Protein AF-0000000084386316 (afdb_homodimer)

Radius of gyration: 37.13 Å; Cα contacts (8 Å, |Δi|>4): 408; chains: 2; bounding box: 209×46×60 Å

Nearest PDB structures (foldseek):
  1mwq-assembly1_A  TM=8.515E-01  e=6.069E-08  Haemophilus influenzae
  3bn7-assembly1_A-2  TM=4.475E-01  e=1.344E-03  Caulobacter vibrioides CB15
  8oz4-assembly1_A  TM=4.406E-01  e=8.013E-02  Populus tremula
  8ozo-assembly1_A  TM=4.144E-01  e=7.539E-02  Populus tremula
  2ifx-assembly1_A  TM=4.795E-01  e=2.403E-01  Cupriavidus necator

Solvent-accessible surface area (backbone atoms only — not comparable to full-atom values): 16396 Å² total; per-residue (Å²): 132,88,78,85,75,80,88,79,81,78,80,79,76,78,77,78,78,78,76,74,74,74,76,73,72,70,65,67,71,69,71,70,70,66,66,39,41,28,46,33,40,35,33,42,34,92,89,22,63,68,58,44,62,73,44,39,67,60,37,54,61,65,46,43,63,38,47,76,72,52,36,37,28,30,30,30,43,29,26,76,52,78,65,90,60,91,50,71,88,67,50,49,69,48,26,36,37,37,31,32,55,38,71,44,70,68,56,49,49,56,60,50,63,72,35,55,44,44,75,71,53,20,47,29,76,90,62,49,45,78,33,36,37,56,71,78,43,52,72,69,135,90,74,78,77,82,80,78,82,80,77,79,77,78,76,77,78,77,76,76,73,74,74,74,71,70,65,67,72,71,71,70,70,66,65,37,40,28,45,33,38,36,34,42,35,91,89,22,61,67,58,45,64,73,44,38,70,60,37,56,61,66,45,43,63,37,46,76,71,53,36,38,28,30,30,30,43,28,27,76,53,77,64,88,59,92,50,69,88,68,49,49,68,47,26,34,36,38,32,31,55,38,70,43,70,69,56,49,50,56,57,52,64,71,34,56,44,44,75,72,51,20,46,30,76,91,62,50,44,79,32,37,36,56,71,75,44,52,73,68

pLDDT: mean 79.7, std 25.84, range [23.2, 98.88]

Sequence (280 aa):
MASRHATSAFLRCTSRRFSLGRPSGCRGMATTSTKSEWLVIIPDKPGSLATRFAVRSTHLKGVQPFRDSGVWKMGGPILHELPANEEPSSLKVLGSTIVCVAESKEEIMEMLKRDVYVDRGVWDLERVQMWPVSLVMAILMASRHATSAFLRCTSRRFSLGRPSGCRGMATTSTKSEWLVIIPDKPGSLATRFAVRSTHLKGVQPFRDSGVWKMGGPILHELPANEEPSSLKVLGSTIVCVAESKEEIMEMLKRDVYVDRGVWDLERVQMWPVSLVMAIL

Secondary structure (DSSP, 8-state):
-----------------------------------EEEEEEEEBPTT-HHHHHHTHHHHHHHHHHHHHHTSEEEEEEEESS--SSS-GGG--EEEEEEEEEES-HHHHHHHHHTSHHHHTT-B-GGG-EEEEE---EE--/-----------------------------------EEEEEEEEBPTT-HHHHHHTHHHHHHHHHHHHHHTSEEEEEEEESS--SSS-GGG--EEEEEEEEEES-HHHHHHHHHTSHHHHTT-B-GGG-EEEEE---EE--

InterPro domains:
  IPR005545 YCII-related [PF03795] (38-131)
  IPR011008 Dimeric alpha-beta barrel [SSF54909] (37-131)
  IPR051807 Secondary metabolite biosynthesis-associated protein [PTHR33606] (29-136)

Structure (mmCIF, N/CA/C/O backbone):
data_AF-0000000084386316-model_v1
#
loop_
_entity.id
_entity.type
_entity.pdbx_description
1 polymer 'Ycii-related domain pr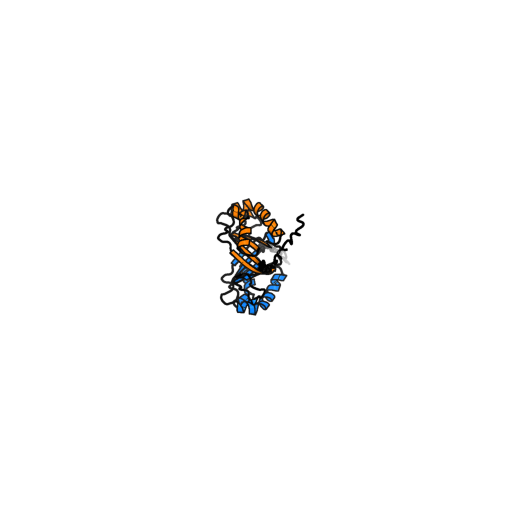otein'
#
loop_
_atom_site.group_PDB
_atom_site.id
_atom_site.type_symbol
_atom_site.label_atom_id
_atom_site.label_alt_id
_atom_site.label_comp_id
_atom_site.label_asym_id
_atom_site.label_entity_id
_atom_site.label_seq_id
_atom_site.pdbx_PDB_ins_code
_atom_site.Cartn_x
_atom_site.Cartn_y
_atom_site.Cartn_z
_atom_site.occupancy
_atom_site.B_iso_or_equiv
_atom_site.auth_seq_id
_atom_site.auth_comp_id
_atom_site.auth_asym_id
_atom_site.auth_atom_id
_atom_site.pdbx_PDB_model_num
ATOM 1 N N . MET A 1 1 ? 111.375 -0.474 -4.172 1 23.2 1 MET A N 1
ATOM 2 C CA . MET A 1 1 ? 110.688 -0.59 -2.875 1 23.2 1 MET A CA 1
ATOM 3 C C . MET A 1 1 ? 109.375 0.208 -2.855 1 23.2 1 MET A C 1
ATOM 5 O O . MET A 1 1 ? 108.688 0.219 -1.85 1 23.2 1 MET A O 1
ATOM 9 N N . ALA A 1 2 ? 109.125 1.147 -3.781 1 26.88 2 ALA A N 1
ATOM 10 C CA . ALA A 1 2 ? 108.312 2.344 -3.537 1 26.88 2 ALA A CA 1
ATOM 11 C C . ALA A 1 2 ? 106.812 2.039 -3.654 1 26.88 2 ALA A C 1
ATOM 13 O O . ALA A 1 2 ? 106.312 1.96 -4.762 1 26.88 2 ALA A O 1
ATOM 14 N N . SER A 1 3 ? 106.25 1.038 -2.818 1 28.36 3 SER A N 1
ATOM 15 C CA . SER A 1 3 ? 104.938 0.4 -2.973 1 28.36 3 SER A CA 1
ATOM 16 C C . SER A 1 3 ? 103.812 1.334 -2.541 1 28.36 3 SER A C 1
ATOM 18 O O . SER A 1 3 ? 103.688 1.689 -1.366 1 28.36 3 SER A O 1
ATOM 20 N N . ARG A 1 4 ? 103.438 2.434 -3.375 1 28.38 4 ARG A N 1
ATOM 21 C CA . ARG A 1 4 ? 102.5 3.504 -3.207 1 28.38 4 ARG A CA 1
ATOM 22 C C . ARG A 1 4 ? 101.062 2.939 -3.059 1 28.38 4 ARG A C 1
ATOM 24 O O . ARG A 1 4 ? 100.5 2.361 -4 1 28.38 4 ARG A O 1
ATOM 31 N N . HIS A 1 5 ? 100.562 2.508 -1.858 1 24.81 5 HIS A N 1
ATOM 32 C CA . HIS A 1 5 ? 99.375 1.745 -1.509 1 24.81 5 HIS A CA 1
ATOM 33 C C . HIS A 1 5 ? 98.125 2.537 -1.812 1 24.81 5 HIS A C 1
ATOM 35 O O . HIS A 1 5 ? 97.188 2.004 -2.398 1 24.81 5 HIS A O 1
ATOM 41 N N . ALA A 1 6 ? 97.75 3.844 -1.194 1 26 6 ALA A N 1
ATOM 42 C CA . ALA A 1 6 ? 96.688 3.822 -0.248 1 26 6 ALA A CA 1
ATOM 43 C C . ALA A 1 6 ? 95.312 3.902 -0.974 1 26 6 ALA A C 1
ATOM 45 O O . ALA A 1 6 ? 94.438 3.084 -0.736 1 26 6 ALA A O 1
ATOM 46 N N . THR A 1 7 ? 94.625 5.133 -1.257 1 30.09 7 THR A N 1
ATOM 47 C CA . THR A 1 7 ? 93.438 5.633 -0.545 1 30.09 7 THR A CA 1
ATOM 48 C C . THR A 1 7 ? 92.188 5.359 -1.34 1 30.09 7 THR A C 1
ATOM 50 O O . THR A 1 7 ? 92.062 5.727 -2.514 1 30.09 7 THR A O 1
ATOM 53 N N . SER A 1 8 ? 91.438 4.223 -1.084 1 28.39 8 SER A N 1
ATOM 54 C CA . SER A 1 8 ? 90.188 3.676 -1.612 1 28.39 8 SER A CA 1
ATOM 55 C C . SER A 1 8 ? 89 4.629 -1.376 1 28.39 8 SER A C 1
ATOM 57 O O . SER A 1 8 ? 88.688 5.008 -0.237 1 28.39 8 SER A O 1
ATOM 59 N N . ALA A 1 9 ? 88.75 5.707 -2.23 1 32.56 9 ALA A N 1
ATOM 60 C CA . ALA A 1 9 ? 87.688 6.676 -2.146 1 32.56 9 ALA A CA 1
ATOM 61 C C . ALA A 1 9 ? 86.312 5.977 -2.17 1 32.56 9 ALA A C 1
ATOM 63 O O . ALA A 1 9 ? 86 5.191 -3.076 1 32.56 9 ALA A O 1
ATOM 64 N N . PHE A 1 10 ? 85.688 5.594 -0.931 1 30.22 10 PHE A N 1
ATOM 65 C CA . PHE A 1 10 ? 84.375 5.004 -0.642 1 30.22 10 PHE A CA 1
ATOM 66 C C . PHE A 1 10 ? 83.25 5.883 -1.185 1 30.22 10 PHE A C 1
ATOM 68 O O . PHE A 1 10 ? 83.188 7.074 -0.886 1 30.22 10 PHE A O 1
ATOM 75 N N . LEU A 1 11 ? 82.812 5.723 -2.475 1 33.59 11 LEU A N 1
ATOM 76 C CA . LEU A 1 11 ? 81.688 6.414 -3.088 1 33.59 11 LEU A CA 1
ATOM 77 C C . LEU A 1 11 ? 80.375 6.199 -2.281 1 33.59 11 LEU A C 1
ATOM 79 O O . LEU A 1 11 ? 80 5.059 -2.055 1 33.59 11 LEU A O 1
ATOM 83 N N . ARG A 1 12 ? 80.125 7.031 -1.254 1 31.53 12 ARG A N 1
ATOM 84 C CA . ARG A 1 12 ? 78.875 7.074 -0.433 1 31.53 12 ARG A CA 1
ATOM 85 C C . ARG A 1 12 ? 77.625 7.195 -1.3 1 31.53 12 ARG A C 1
ATOM 87 O O . ARG A 1 12 ? 77.438 8.195 -1.999 1 31.53 12 ARG A O 1
ATOM 94 N N . CYS A 1 13 ? 77.062 6.125 -1.963 1 32.19 13 CYS A N 1
ATOM 95 C CA . CYS A 1 13 ? 75.812 6.086 -2.701 1 32.19 13 CYS A CA 1
ATOM 96 C C . CYS A 1 13 ? 74.688 6.574 -1.837 1 32.19 13 CYS A C 1
ATOM 98 O O . CYS A 1 13 ? 74.438 6.047 -0.75 1 32.19 13 CYS A O 1
ATOM 100 N N . THR A 1 14 ? 74.375 7.855 -1.752 1 33.78 14 THR A N 1
ATOM 101 C CA . THR A 1 14 ? 73.25 8.453 -1.062 1 33.78 14 THR A CA 1
ATOM 102 C C . THR A 1 14 ? 71.938 7.816 -1.519 1 33.78 14 THR A C 1
ATOM 104 O O . THR A 1 14 ? 71.688 7.723 -2.719 1 33.78 14 THR A O 1
ATOM 107 N N . SER A 1 15 ? 71.5 6.707 -0.901 1 32.88 15 SER A N 1
ATOM 108 C CA . SER A 1 15 ? 70.188 6.051 -1.061 1 32.88 15 SER A CA 1
ATOM 109 C C . SER A 1 15 ? 69.062 7.035 -0.856 1 32.88 15 SER A C 1
ATOM 111 O O . SER A 1 15 ? 69 7.734 0.158 1 32.88 15 SER A O 1
ATOM 113 N N . ARG A 1 16 ? 68.625 7.789 -1.904 1 32.19 16 ARG A N 1
ATOM 114 C CA . ARG A 1 16 ? 67.438 8.586 -1.856 1 32.19 16 ARG A CA 1
ATOM 115 C C . ARG A 1 16 ? 66.25 7.75 -1.405 1 32.19 16 ARG A C 1
ATOM 117 O O . ARG A 1 16 ? 66 6.684 -1.969 1 32.19 16 ARG A O 1
ATOM 124 N N . ARG A 1 17 ? 65.812 7.812 -0.11 1 36.09 17 ARG A N 1
ATOM 125 C CA . ARG A 1 17 ? 64.625 7.262 0.507 1 36.09 17 ARG A CA 1
ATOM 126 C C . ARG A 1 17 ? 63.375 7.695 -0.252 1 36.09 17 ARG A C 1
ATOM 128 O O . ARG A 1 17 ? 63.125 8.891 -0.425 1 36.09 17 ARG A O 1
ATOM 135 N N . PHE A 1 18 ? 62.938 6.984 -1.333 1 39.25 18 PHE A N 1
ATOM 136 C CA . PHE A 1 18 ? 61.625 7.188 -1.938 1 39.25 18 PHE A CA 1
ATOM 137 C C . PHE A 1 18 ? 60.531 7.121 -0.886 1 39.25 18 PHE A C 1
ATOM 139 O O . PHE A 1 18 ? 60.438 6.156 -0.121 1 39.25 18 PHE A O 1
ATOM 146 N N . SER A 1 19 ? 60.156 8.266 -0.295 1 35.25 19 SER A N 1
ATOM 147 C CA . SER A 1 19 ? 58.969 8.352 0.582 1 35.25 19 SER A CA 1
ATOM 148 C C . SER A 1 19 ? 57.75 7.781 -0.094 1 35.25 19 SER A C 1
ATOM 150 O O . SER A 1 19 ? 57.375 8.188 -1.204 1 35.25 19 SER A O 1
ATOM 152 N N . LEU A 1 20 ? 57.5 6.492 0.052 1 40.84 20 LEU A N 1
ATOM 153 C CA . LEU A 1 20 ? 56.25 5.887 -0.325 1 40.84 20 LEU A CA 1
ATOM 154 C C . LEU A 1 20 ? 55.062 6.715 0.196 1 40.84 20 LEU A C 1
ATOM 156 O O . LEU A 1 20 ? 54.969 6.965 1.399 1 40.84 20 LEU A O 1
ATOM 160 N N . GLY A 1 21 ? 54.625 7.738 -0.589 1 39.16 21 GLY A N 1
ATOM 161 C CA . GLY A 1 21 ? 53.375 8.43 -0.307 1 39.16 21 GLY A CA 1
ATOM 162 C C . GLY A 1 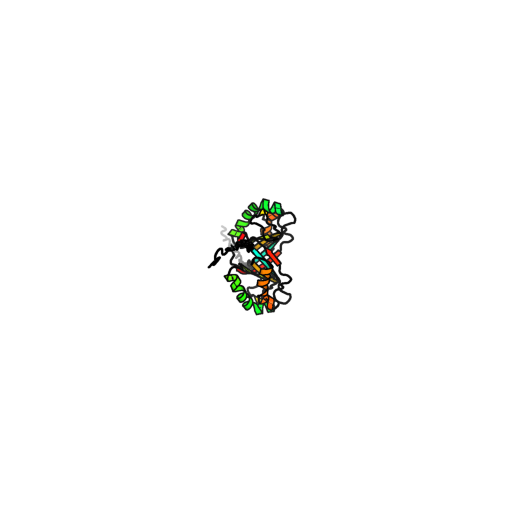21 ? 52.281 7.496 0.135 1 39.16 21 GLY A C 1
ATOM 163 O O . GLY A 1 21 ? 52.219 6.344 -0.3 1 39.16 21 GLY A O 1
ATOM 164 N N . ARG A 1 22 ? 51.781 7.629 1.42 1 41.59 22 ARG A N 1
ATOM 165 C CA . ARG A 1 22 ? 50.625 6.926 1.965 1 41.59 22 ARG A CA 1
ATOM 166 C C . ARG A 1 22 ? 49.438 6.965 0.992 1 41.59 22 ARG A C 1
ATOM 168 O O . ARG A 1 22 ? 49.094 8.023 0.472 1 41.59 22 ARG A O 1
ATOM 175 N N . PRO A 1 23 ? 49.125 5.809 0.263 1 40.88 23 PRO A N 1
ATOM 176 C CA . PRO A 1 23 ? 47.875 5.84 -0.526 1 40.88 23 PRO A CA 1
ATOM 177 C C . PRO A 1 23 ? 46.75 6.527 0.203 1 40.88 23 PRO A C 1
ATOM 179 O O . PRO A 1 23 ? 46.656 6.477 1.434 1 40.88 23 PRO A O 1
ATOM 182 N N . SER A 1 24 ? 46.375 7.73 -0.152 1 39.62 24 SER A N 1
ATOM 183 C CA . SER A 1 24 ? 45.094 8.312 0.288 1 39.62 24 SER A CA 1
ATOM 184 C C . SER A 1 24 ? 44 7.266 0.307 1 39.62 24 SER A C 1
ATOM 186 O O . SER A 1 24 ? 43.781 6.578 -0.69 1 39.62 24 SER A O 1
ATOM 188 N N . GLY A 1 25 ? 43.906 6.5 1.421 1 36.28 25 GLY A N 1
ATOM 189 C CA . GLY A 1 25 ? 42.75 5.656 1.588 1 36.28 25 GLY A CA 1
ATOM 190 C C . GLY A 1 25 ? 41.469 6.27 1.018 1 36.28 25 GLY A C 1
ATOM 191 O O . GLY A 1 25 ? 41.094 7.367 1.413 1 36.28 25 GLY A O 1
ATOM 192 N N . CYS A 1 26 ? 41.344 6.25 -0.3 1 37.94 26 CYS A N 1
ATOM 193 C CA . CYS A 1 26 ? 39.969 6.473 -0.772 1 37.94 26 CYS A CA 1
ATOM 194 C C . CYS A 1 26 ? 38.969 5.875 0.193 1 37.94 26 CYS A C 1
ATOM 196 O O . CYS A 1 26 ? 38.906 4.656 0.385 1 37.94 26 CYS A O 1
ATOM 198 N N . ARG A 1 27 ? 38.969 6.324 1.405 1 36.91 27 ARG A N 1
ATOM 199 C CA . ARG A 1 27 ? 37.75 5.891 2.119 1 36.91 27 ARG A CA 1
ATOM 200 C C . ARG A 1 27 ? 36.531 5.883 1.195 1 36.91 27 ARG A C 1
ATOM 202 O O . ARG A 1 27 ? 36.156 6.922 0.642 1 36.91 27 ARG A O 1
ATOM 209 N N . GLY A 1 28 ? 36.531 4.965 0.24 1 39.22 28 GLY A N 1
ATOM 210 C CA . GLY A 1 28 ? 35.219 4.832 -0.359 1 39.22 28 GLY A CA 1
ATOM 211 C C . GLY A 1 28 ? 34.094 5.27 0.566 1 39.22 28 GLY A C 1
ATOM 212 O O . GLY A 1 28 ? 34 4.801 1.704 1 39.22 28 GLY A O 1
ATOM 213 N N . MET A 1 29 ? 33.906 6.531 0.635 1 36.78 29 MET A N 1
ATOM 214 C CA . MET A 1 29 ? 32.688 6.926 1.348 1 36.78 29 MET A CA 1
ATOM 215 C C . MET A 1 29 ? 31.625 5.852 1.231 1 36.78 29 MET A C 1
ATOM 217 O O . MET A 1 29 ? 31.25 5.457 0.125 1 36.78 29 MET A O 1
ATOM 221 N N . ALA A 1 30 ? 31.734 4.809 1.857 1 39.91 30 ALA A N 1
ATOM 222 C CA . ALA A 1 30 ? 30.609 3.887 1.931 1 39.91 30 ALA A CA 1
ATOM 223 C C . ALA A 1 30 ? 29.281 4.637 1.893 1 39.91 30 ALA A C 1
ATOM 225 O O . ALA A 1 30 ? 28.938 5.363 2.832 1 39.91 30 ALA A O 1
ATOM 226 N N . THR A 1 31 ? 28.938 5.352 0.886 1 46.94 31 THR A N 1
ATOM 227 C CA . THR A 1 31 ? 27.547 5.781 0.882 1 46.94 31 THR A CA 1
ATOM 228 C C . THR A 1 31 ? 26.641 4.695 1.455 1 46.94 31 THR A C 1
ATOM 230 O O . THR A 1 31 ? 26.484 3.631 0.853 1 46.94 31 THR A O 1
ATOM 233 N N . THR A 1 32 ? 26.844 4.258 2.613 1 49.72 32 THR A N 1
ATOM 234 C CA . THR A 1 32 ? 25.891 3.363 3.264 1 49.72 32 THR A CA 1
ATOM 235 C C . THR A 1 32 ? 24.469 3.631 2.77 1 49.72 32 THR A C 1
ATOM 237 O O . THR A 1 32 ? 23.891 4.668 3.084 1 49.72 32 THR A O 1
ATOM 240 N N . SER A 1 33 ? 24.328 3.299 1.56 1 58.03 33 SER A N 1
ATOM 241 C CA . SER A 1 33 ? 23 3.533 0.979 1 58.03 33 SER A CA 1
ATOM 242 C C . SER A 1 33 ? 21.891 3.057 1.912 1 58.03 33 SER A C 1
ATOM 244 O O . SER A 1 33 ? 21.938 1.93 2.41 1 58.03 33 SER A O 1
ATOM 246 N N . THR A 1 34 ? 21.328 3.814 2.838 1 79.19 34 THR A N 1
ATOM 247 C CA . THR A 1 34 ? 20.281 3.527 3.816 1 79.19 34 THR A CA 1
ATOM 248 C C . THR A 1 34 ? 19.031 2.975 3.133 1 79.19 34 THR A C 1
ATOM 250 O O . THR A 1 34 ? 18.641 3.449 2.064 1 79.19 34 THR A O 1
ATOM 253 N N . LYS A 1 35 ? 18.766 1.732 3.547 1 89.06 35 LYS A N 1
ATOM 254 C CA . LYS A 1 35 ? 17.562 1.081 3.043 1 89.06 35 LYS A CA 1
ATOM 255 C C . LYS A 1 35 ? 16.297 1.822 3.492 1 89.06 35 LYS A C 1
ATOM 257 O O . LYS A 1 35 ? 16.297 2.443 4.559 1 89.06 35 LYS A O 1
ATOM 262 N N . SER A 1 36 ? 15.461 1.857 2.553 1 92.94 36 SER A N 1
ATOM 263 C CA . SER A 1 36 ? 14.18 2.504 2.824 1 92.94 36 SER A CA 1
ATOM 264 C C . SER A 1 36 ? 13.016 1.558 2.557 1 92.94 36 SER A C 1
ATOM 266 O O . SER A 1 36 ? 13.18 0.532 1.893 1 92.94 36 SER A O 1
ATOM 268 N N . GLU A 1 37 ? 11.883 1.92 3.137 1 94.75 37 GLU A N 1
ATOM 269 C CA . GLU A 1 37 ? 10.656 1.182 2.838 1 94.75 37 GLU A CA 1
ATOM 270 C C . GLU A 1 37 ? 10.016 1.67 1.541 1 94.75 37 GLU A C 1
ATOM 272 O O . GLU A 1 37 ? 10.008 2.871 1.262 1 94.75 37 GLU A O 1
ATOM 277 N N . TRP A 1 38 ? 9.516 0.739 0.837 1 97.38 38 TRP A N 1
ATOM 278 C CA . TRP A 1 38 ? 8.883 1.03 -0.446 1 97.38 38 TRP A CA 1
ATOM 279 C C . TRP A 1 38 ? 7.5 0.39 -0.532 1 97.38 38 TRP A C 1
ATOM 281 O O . TRP A 1 38 ? 7.312 -0.752 -0.108 1 97.38 38 TRP A O 1
ATOM 291 N N . LEU A 1 39 ? 6.551 1.157 -0.986 1 98.06 39 LEU A N 1
ATOM 292 C CA . LEU A 1 39 ? 5.289 0.595 -1.452 1 98.06 39 LEU A CA 1
ATOM 293 C C . LEU A 1 39 ? 5.371 0.228 -2.93 1 98.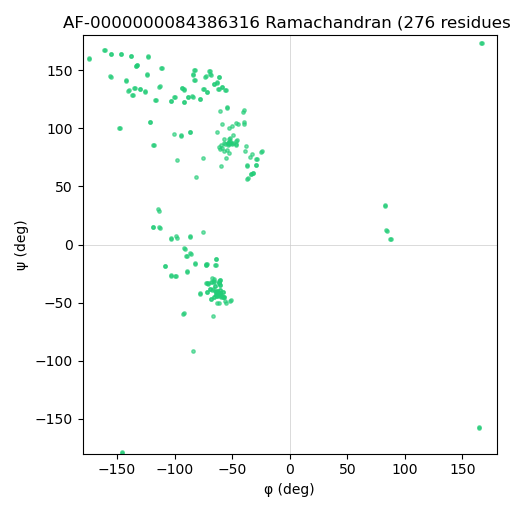06 39 LEU A C 1
ATOM 295 O O . LEU A 1 39 ? 5.715 1.068 -3.764 1 98.06 39 LEU A O 1
ATOM 299 N N . VAL A 1 40 ? 5.02 -1.005 -3.227 1 98.69 40 VAL A N 1
ATOM 300 C CA . VAL A 1 40 ? 5.109 -1.5 -4.598 1 98.69 40 VAL A CA 1
ATOM 301 C C . VAL A 1 40 ? 3.76 -2.061 -5.035 1 98.69 40 VAL A C 1
ATOM 303 O O . VAL A 1 40 ? 3.131 -2.826 -4.301 1 98.69 40 VAL A O 1
ATOM 306 N N . ILE A 1 41 ? 3.328 -1.662 -6.191 1 98.56 41 ILE A N 1
ATOM 307 C CA . ILE A 1 41 ? 2.131 -2.195 -6.836 1 98.56 41 ILE A CA 1
ATOM 308 C C . ILE A 1 41 ? 2.512 -2.881 -8.148 1 98.56 41 ILE A C 1
ATOM 310 O O . ILE A 1 41 ? 3.133 -2.268 -9.016 1 98.56 41 ILE A O 1
ATOM 314 N N . ILE A 1 42 ? 2.125 -4.102 -8.242 1 98.81 42 ILE A N 1
ATOM 315 C CA . ILE A 1 42 ? 2.471 -4.902 -9.414 1 98.81 42 ILE A CA 1
ATOM 316 C C . ILE A 1 42 ? 1.199 -5.406 -10.094 1 98.81 42 ILE A C 1
ATOM 318 O O . ILE A 1 42 ? 0.59 -6.379 -9.641 1 98.81 42 ILE A O 1
ATOM 322 N N . PRO A 1 43 ? 0.865 -4.805 -11.211 1 98.62 43 PRO A N 1
ATOM 323 C CA . PRO A 1 43 ? -0.307 -5.309 -11.938 1 98.62 43 PRO A CA 1
ATOM 324 C C . PRO A 1 43 ? -0.068 -6.68 -12.562 1 98.62 43 PRO A C 1
ATOM 326 O O . PRO A 1 43 ? 1.069 -7.02 -12.898 1 98.62 43 PRO A O 1
ATOM 329 N N . ASP A 1 44 ? -1.135 -7.406 -12.641 1 98.62 44 ASP A N 1
ATOM 330 C CA . ASP A 1 44 ? -1.093 -8.641 -13.422 1 98.62 44 ASP A CA 1
ATOM 331 C C . ASP A 1 44 ? -1.312 -8.352 -14.906 1 98.62 44 ASP A C 1
ATOM 333 O O . ASP A 1 44 ? -2.033 -7.422 -15.273 1 98.62 44 ASP A O 1
ATOM 337 N N . LYS A 1 45 ? -0.724 -9.172 -15.75 1 98.44 45 LYS A N 1
ATOM 338 C CA . LYS A 1 45 ? -1.021 -9.109 -17.172 1 98.44 45 LYS A CA 1
ATOM 339 C C . LYS A 1 45 ? -2.443 -9.586 -17.469 1 98.44 45 LYS A C 1
ATOM 341 O O . LYS A 1 45 ? -2.957 -10.469 -16.781 1 98.44 45 LYS A O 1
ATOM 346 N N . PRO A 1 46 ? -3.033 -8.914 -18.547 1 96.75 46 PRO A N 1
ATOM 347 C CA . PRO A 1 46 ? -4.371 -9.383 -18.906 1 96.75 46 PRO A CA 1
ATOM 348 C C . PRO A 1 46 ? -4.398 -10.875 -19.219 1 96.75 46 PRO A C 1
ATOM 350 O O . PRO A 1 46 ? -3.482 -11.391 -19.875 1 96.75 46 PRO A O 1
ATOM 353 N N . GLY A 1 47 ? -5.398 -11.641 -18.641 1 95.56 47 GLY A N 1
ATOM 354 C CA . GLY A 1 47 ? -5.609 -13.047 -18.969 1 95.56 47 GLY A CA 1
ATOM 355 C C . GLY A 1 47 ? -4.719 -13.984 -18.172 1 95.56 47 GLY A C 1
ATOM 356 O O . GLY A 1 47 ? -4.629 -15.172 -18.484 1 95.56 47 GLY A O 1
ATOM 357 N N . SER A 1 48 ? -4.062 -13.484 -17.141 1 97.06 48 SER A N 1
ATOM 358 C CA . SER A 1 48 ? -3.068 -14.297 -16.453 1 97.06 48 SER A CA 1
ATOM 359 C C . SER A 1 48 ? -3.654 -14.922 -15.188 1 97.06 48 SER A C 1
ATOM 361 O O . SER A 1 48 ? -2.953 -15.625 -14.453 1 97.06 48 SER A O 1
ATOM 363 N N . LEU A 1 49 ? -4.879 -14.812 -14.938 1 95.62 49 LEU A N 1
ATOM 364 C CA . LEU A 1 49 ? -5.484 -15.219 -13.672 1 95.62 49 LEU A CA 1
ATOM 365 C C . LEU A 1 49 ? -5.328 -16.719 -13.453 1 95.62 49 LEU A C 1
ATOM 367 O O . LEU A 1 49 ? -4.957 -17.156 -12.359 1 95.62 49 LEU A O 1
ATOM 371 N N . ALA A 1 50 ? -5.676 -17.547 -14.43 1 95.56 50 ALA A N 1
ATOM 372 C CA . ALA A 1 50 ? -5.555 -19 -14.297 1 95.56 50 ALA A CA 1
ATOM 373 C C . ALA A 1 50 ? -4.121 -19.406 -13.961 1 95.56 50 ALA A C 1
ATOM 375 O O . ALA A 1 50 ? -3.895 -20.266 -13.109 1 95.56 50 ALA A O 1
ATOM 376 N N . THR A 1 51 ? -3.166 -18.812 -14.672 1 97.75 51 THR A N 1
ATOM 377 C CA . THR A 1 51 ? -1.759 -19.094 -14.414 1 97.75 51 THR A CA 1
ATOM 378 C C . THR A 1 51 ? -1.379 -18.672 -12.992 1 97.75 51 THR A C 1
ATOM 380 O O . THR A 1 51 ? -0.633 -19.375 -12.312 1 97.75 51 THR A O 1
ATOM 383 N N . ARG A 1 52 ? -1.86 -17.484 -12.539 1 97.81 52 ARG A N 1
ATOM 384 C CA . ARG A 1 52 ? -1.61 -17.031 -11.18 1 97.81 52 ARG A CA 1
ATOM 385 C C . ARG A 1 52 ? -1.978 -18.094 -10.156 1 97.81 52 ARG A C 1
ATOM 387 O O . ARG A 1 52 ? -1.178 -18.422 -9.281 1 97.81 52 ARG A O 1
ATOM 394 N N . PHE A 1 53 ? -3.141 -18.656 -10.32 1 95.25 53 PHE A N 1
ATOM 395 C CA . PHE A 1 53 ? -3.598 -19.625 -9.344 1 95.25 53 PHE A CA 1
ATOM 396 C C . PHE A 1 53 ? -2.828 -20.938 -9.484 1 95.25 53 PHE A C 1
ATOM 398 O O . PHE A 1 53 ? -2.547 -21.609 -8.492 1 95.25 53 PHE A O 1
ATOM 405 N N . ALA A 1 54 ? -2.465 -21.266 -10.68 1 97 54 ALA A N 1
ATOM 406 C CA . ALA A 1 54 ? -1.762 -22.516 -10.938 1 97 54 ALA A CA 1
ATOM 407 C C . ALA A 1 54 ? -0.384 -22.516 -10.281 1 97 54 ALA A C 1
ATOM 409 O O . ALA A 1 54 ? 0.108 -23.562 -9.859 1 97 54 ALA A O 1
ATOM 410 N N . VAL A 1 55 ? 0.249 -21.344 -10.18 1 97.88 55 VAL A N 1
ATOM 411 C CA . VAL A 1 55 ? 1.62 -21.312 -9.68 1 97.88 55 VAL A CA 1
ATOM 412 C C . VAL A 1 55 ? 1.666 -20.609 -8.328 1 97.88 55 VAL A C 1
ATOM 414 O O . VAL A 1 55 ? 2.742 -20.25 -7.848 1 97.88 55 VAL A O 1
ATOM 417 N N . ARG A 1 56 ? 0.577 -20.406 -7.691 1 96.56 56 ARG A N 1
ATOM 418 C CA . ARG A 1 56 ? 0.478 -19.641 -6.441 1 96.56 56 ARG A CA 1
ATOM 419 C C . ARG A 1 56 ? 1.32 -20.297 -5.348 1 96.56 56 ARG A C 1
ATOM 421 O O . ARG A 1 56 ? 2.039 -19.609 -4.621 1 96.56 56 ARG A O 1
ATOM 428 N N . SER A 1 57 ? 1.246 -21.609 -5.211 1 96.88 57 SER A N 1
ATOM 429 C CA . SER A 1 57 ? 2.01 -22.297 -4.176 1 96.88 57 SER A CA 1
ATOM 430 C C . SER A 1 57 ? 3.508 -22.078 -4.355 1 96.88 57 SER A C 1
ATOM 432 O O . SER A 1 57 ? 4.23 -21.859 -3.379 1 96.88 57 SER A O 1
ATOM 434 N N . THR A 1 58 ? 3.951 -22.156 -5.559 1 98.25 58 THR A N 1
ATOM 435 C CA . THR A 1 58 ? 5.355 -21.906 -5.855 1 98.25 58 THR A CA 1
ATOM 436 C C . THR A 1 58 ? 5.723 -20.453 -5.527 1 98.25 58 THR A C 1
ATOM 438 O O . THR A 1 58 ? 6.793 -20.188 -4.98 1 98.25 58 THR A O 1
ATOM 441 N N . HIS A 1 59 ? 4.898 -19.484 -5.871 1 98 59 HIS A N 1
ATOM 442 C CA . HIS A 1 59 ? 5.086 -18.078 -5.547 1 98 59 HIS A CA 1
ATOM 443 C C . HIS A 1 59 ? 5.238 -17.875 -4.043 1 98 59 HIS A C 1
ATOM 445 O O . HIS A 1 59 ? 6.18 -17.219 -3.592 1 98 59 HIS A O 1
ATOM 451 N N . LEU A 1 60 ? 4.359 -18.453 -3.281 1 96.25 60 LEU A N 1
ATOM 452 C CA . LEU A 1 60 ? 4.363 -18.266 -1.834 1 96.25 60 LEU A CA 1
ATOM 453 C C . LEU A 1 60 ? 5.617 -18.859 -1.212 1 96.25 60 LEU A C 1
ATOM 455 O O . LEU A 1 60 ? 6.203 -18.281 -0.296 1 96.25 60 LEU A O 1
ATOM 459 N N . LYS A 1 61 ? 6.043 -20 -1.691 1 96.56 61 LYS A N 1
ATOM 460 C CA . LYS A 1 61 ? 7.293 -20.594 -1.228 1 96.56 61 LYS A CA 1
ATOM 461 C C . LYS A 1 61 ? 8.484 -19.703 -1.564 1 96.56 61 LYS A C 1
ATOM 463 O O . LYS A 1 61 ? 9.414 -19.578 -0.768 1 96.56 61 LYS A O 1
ATOM 468 N N . GLY A 1 62 ? 8.445 -19.156 -2.715 1 96.25 62 GLY A N 1
ATOM 469 C CA . GLY A 1 62 ? 9.531 -18.297 -3.174 1 96.25 62 GLY A CA 1
ATOM 470 C C . GLY A 1 62 ? 9.664 -17.016 -2.381 1 96.25 62 GLY A C 1
ATOM 471 O O . GLY A 1 62 ? 10.75 -16.453 -2.268 1 96.25 62 GLY A O 1
ATOM 472 N N . VAL A 1 63 ? 8.539 -16.516 -1.832 1 95.56 63 VAL A N 1
ATOM 473 C CA . VAL A 1 63 ? 8.57 -15.234 -1.139 1 95.56 63 VAL A CA 1
ATOM 474 C C . VAL A 1 63 ? 8.883 -15.453 0.34 1 95.56 63 VAL A C 1
ATOM 476 O O . VAL A 1 63 ? 9.211 -14.508 1.059 1 95.56 63 VAL A O 1
ATOM 479 N N . GLN A 1 64 ? 8.883 -16.656 0.798 1 94.62 64 GLN A N 1
ATOM 480 C CA . GLN A 1 64 ? 9.055 -16.984 2.209 1 94.62 64 GLN A CA 1
ATOM 481 C C . GLN A 1 64 ? 10.383 -16.438 2.74 1 94.62 64 GLN A C 1
ATOM 483 O O . GLN A 1 64 ? 10.43 -15.852 3.824 1 94.62 64 GLN A O 1
ATOM 488 N N . PRO A 1 65 ? 11.477 -16.609 2.008 1 94.5 65 PRO A N 1
ATOM 489 C CA . PRO A 1 65 ? 12.734 -16.078 2.527 1 94.5 65 PRO A CA 1
ATOM 490 C C . PRO A 1 65 ? 12.695 -14.555 2.703 1 94.5 65 PRO A C 1
ATOM 492 O O . PRO A 1 65 ? 13.336 -14.023 3.611 1 94.5 65 PRO A O 1
ATOM 495 N N . PHE A 1 66 ? 12.008 -13.883 1.883 1 94.44 66 PHE A N 1
ATOM 496 C CA . PHE A 1 66 ? 11.883 -12.438 1.989 1 94.44 66 PHE A CA 1
ATOM 497 C C . PHE A 1 66 ? 11.055 -12.055 3.211 1 94.44 66 PHE A C 1
ATOM 499 O O . PHE A 1 66 ? 11.359 -11.07 3.889 1 94.44 66 PHE A O 1
ATOM 506 N N . ARG A 1 67 ? 10.078 -12.828 3.436 1 93.06 67 ARG A N 1
ATOM 507 C CA . ARG A 1 67 ? 9.266 -12.633 4.633 1 93.06 67 ARG A CA 1
ATOM 508 C C . ARG A 1 67 ? 10.07 -12.898 5.895 1 93.06 67 ARG A C 1
ATOM 510 O O . ARG A 1 67 ? 10.078 -12.086 6.824 1 93.06 67 ARG A O 1
ATOM 517 N N . ASP A 1 68 ? 10.82 -13.961 5.922 1 93.94 68 ASP A N 1
ATOM 518 C CA . ASP A 1 68 ? 11.562 -14.391 7.102 1 93.94 68 ASP A CA 1
ATOM 519 C C . ASP A 1 68 ? 12.688 -13.414 7.43 1 93.94 68 ASP A C 1
ATOM 521 O O . ASP A 1 68 ? 13.008 -13.203 8.602 1 93.94 68 ASP A O 1
ATOM 525 N N . SER A 1 69 ? 13.242 -12.82 6.426 1 94.19 69 SER A N 1
ATOM 526 C CA . SER A 1 69 ? 14.344 -11.883 6.633 1 94.19 69 SER A CA 1
ATOM 527 C C . SER A 1 69 ? 13.828 -10.5 7.02 1 94.19 69 SER A C 1
ATOM 529 O O . SER A 1 69 ? 14.594 -9.641 7.457 1 94.19 69 SER A O 1
ATOM 531 N N . GLY A 1 70 ? 12.602 -10.305 6.77 1 92.88 70 GLY A N 1
ATOM 532 C CA . GLY A 1 70 ? 12.016 -9 7.059 1 92.88 70 GLY A CA 1
ATOM 533 C C . GLY A 1 70 ? 12.156 -8.016 5.914 1 92.88 70 GLY A C 1
ATOM 534 O O . GLY A 1 70 ? 11.836 -6.832 6.062 1 92.88 70 GLY A O 1
ATOM 535 N N . VAL A 1 71 ? 12.648 -8.43 4.855 1 95.19 71 VAL A N 1
ATOM 536 C CA . VAL A 1 71 ? 12.797 -7.57 3.689 1 95.19 71 VAL A CA 1
ATOM 537 C C . VAL A 1 71 ? 11.422 -7.23 3.119 1 95.19 71 VAL A C 1
ATOM 539 O O . VAL A 1 71 ? 11.164 -6.082 2.742 1 95.19 71 VAL A O 1
ATOM 542 N N . TRP A 1 72 ? 10.602 -8.234 2.982 1 95.5 72 TRP A N 1
ATOM 543 C CA . TRP A 1 72 ? 9.195 -7.973 2.674 1 95.5 72 TRP A CA 1
ATOM 544 C C . TRP A 1 72 ? 8.367 -7.871 3.951 1 95.5 72 TRP A C 1
ATOM 546 O O . TRP A 1 72 ? 8.297 -8.828 4.727 1 95.5 72 TRP A O 1
ATOM 556 N N . LYS A 1 73 ? 7.738 -6.805 4.117 1 94.5 73 LYS A N 1
ATOM 557 C CA . LYS A 1 73 ? 7.07 -6.516 5.387 1 94.5 73 LYS A CA 1
ATOM 558 C C . LYS A 1 73 ? 5.566 -6.738 5.277 1 94.5 73 LYS A C 1
ATOM 560 O O . LYS A 1 73 ? 4.898 -7.004 6.281 1 94.5 73 LYS A O 1
ATOM 565 N N . MET A 1 74 ? 5.102 -6.609 4.152 1 95.06 74 MET A N 1
ATOM 566 C CA . MET A 1 74 ? 3.678 -6.75 3.859 1 95.06 74 MET A CA 1
ATOM 567 C C . MET A 1 74 ? 3.455 -7.113 2.395 1 95.06 74 MET A C 1
ATOM 569 O O . MET A 1 74 ? 4.199 -6.668 1.52 1 95.06 74 MET A O 1
ATOM 573 N N . GLY A 1 75 ? 2.404 -7.957 2.162 1 96.38 75 GLY A N 1
ATOM 574 C CA . GLY A 1 75 ? 2.088 -8.234 0.77 1 96.38 75 GLY A CA 1
ATOM 575 C C . GLY A 1 75 ? 0.832 -9.07 0.599 1 96.38 75 GLY A C 1
ATOM 576 O O . GLY A 1 75 ? 0.432 -9.797 1.512 1 96.38 75 GLY A O 1
ATOM 577 N N . GLY A 1 76 ? 0.31 -9 -0.567 1 96.06 76 GLY A N 1
ATOM 578 C CA . GLY A 1 76 ? -0.871 -9.758 -0.946 1 96.06 76 GLY A CA 1
ATOM 579 C C . GLY A 1 76 ? -1.498 -9.281 -2.242 1 96.06 76 GLY A C 1
ATOM 580 O O . GLY A 1 76 ? -1.066 -8.273 -2.812 1 96.06 76 GLY A O 1
ATOM 581 N N . PRO A 1 77 ? -2.471 -10.031 -2.666 1 96.62 77 PRO A N 1
ATOM 582 C CA . PRO A 1 77 ? -3.127 -9.656 -3.922 1 96.62 77 PRO A CA 1
ATOM 583 C C . PRO A 1 77 ? -4.031 -8.438 -3.775 1 96.62 77 PRO A C 1
ATOM 585 O O . PRO A 1 77 ? -4.633 -8.234 -2.719 1 96.62 77 PRO A O 1
ATOM 588 N N . ILE A 1 78 ? -4.059 -7.645 -4.793 1 97.44 78 ILE A N 1
ATOM 589 C CA . ILE A 1 78 ? -5.023 -6.57 -4.984 1 97.44 78 ILE A CA 1
ATOM 590 C C . ILE A 1 78 ? -6.227 -7.086 -5.77 1 97.44 78 ILE A C 1
ATOM 592 O O . ILE A 1 78 ? -6.066 -7.738 -6.805 1 97.44 78 ILE A O 1
ATOM 596 N N . LEU A 1 79 ? -7.395 -6.746 -5.285 1 95.81 79 LEU A N 1
ATOM 597 C CA . LEU A 1 79 ? -8.609 -7.312 -5.871 1 95.81 79 LEU A CA 1
ATOM 598 C C . LEU A 1 79 ? -9.414 -6.238 -6.594 1 95.81 79 LEU A C 1
ATOM 600 O O . LEU A 1 79 ? -9.359 -5.062 -6.223 1 95.81 79 LEU A O 1
ATOM 604 N N . HIS A 1 80 ? -10.148 -6.66 -7.582 1 92.19 80 HIS A N 1
ATOM 605 C CA . HIS A 1 80 ? -11.055 -5.773 -8.305 1 92.19 80 HIS A CA 1
ATOM 606 C C . HIS A 1 80 ? -12.266 -5.418 -7.445 1 92.19 80 HIS A C 1
ATOM 608 O O . HIS A 1 80 ? -12.773 -4.293 -7.516 1 92.19 80 HIS A O 1
ATOM 614 N N . GLU A 1 81 ? -12.75 -6.406 -6.746 1 88 81 GLU A N 1
ATOM 615 C CA . GLU A 1 81 ? -13.938 -6.262 -5.91 1 88 81 GLU A CA 1
ATOM 616 C C . GLU A 1 81 ? -13.844 -7.137 -4.664 1 88 81 GLU A C 1
ATOM 618 O O . GLU A 1 81 ? -12.977 -8 -4.57 1 88 81 GLU A O 1
ATOM 623 N N . LEU A 1 82 ? -14.703 -6.824 -3.695 1 83.69 82 LEU A N 1
ATOM 624 C CA . LEU A 1 82 ? -14.781 -7.641 -2.49 1 83.69 82 LEU A CA 1
ATOM 625 C C . LEU A 1 82 ? -15.133 -9.086 -2.834 1 83.69 82 LEU A C 1
ATOM 627 O O . LEU A 1 82 ? -15.961 -9.336 -3.707 1 83.69 82 LEU A O 1
ATOM 631 N N . PRO A 1 83 ? -14.406 -9.938 -2.176 1 77.12 83 PRO A N 1
ATOM 632 C CA . PRO A 1 83 ? -14.711 -11.336 -2.467 1 77.12 83 PRO A CA 1
ATOM 633 C C . PRO A 1 83 ? -16.141 -11.719 -2.086 1 77.12 83 PRO A C 1
ATOM 635 O O . PRO A 1 83 ? -16.656 -11.258 -1.066 1 77.12 83 PRO A O 1
ATOM 638 N N . ALA A 1 84 ? -16.734 -12.406 -3.029 1 72 84 ALA A N 1
ATOM 639 C CA . ALA A 1 84 ? -18.094 -12.875 -2.783 1 72 84 ALA A CA 1
ATOM 640 C C . ALA A 1 84 ? -18.109 -13.992 -1.748 1 72 84 ALA A C 1
ATOM 642 O O . ALA A 1 84 ? -19.094 -14.172 -1.025 1 72 84 ALA A O 1
ATOM 643 N N . ASN A 1 85 ? -17.062 -14.781 -1.779 1 71.19 85 ASN A N 1
ATOM 644 C CA . ASN A 1 85 ? -16.891 -15.891 -0.853 1 71.19 85 ASN A CA 1
ATOM 645 C C . ASN A 1 85 ? -15.414 -16.094 -0.493 1 71.19 85 ASN A C 1
ATOM 647 O O . ASN A 1 85 ? -14.562 -15.297 -0.896 1 71.19 85 ASN A O 1
ATOM 651 N N . GLU A 1 86 ? -15.117 -17.094 0.317 1 67.19 86 GLU A N 1
ATOM 652 C CA . GLU A 1 86 ? -13.773 -17.281 0.864 1 67.19 86 GLU A CA 1
ATOM 653 C C . GLU A 1 86 ? -12.906 -18.094 -0.086 1 67.19 86 GLU A C 1
ATOM 655 O O . GLU A 1 86 ? -11.734 -18.359 0.209 1 67.19 86 GLU A O 1
ATOM 660 N N . GLU A 1 87 ? -13.461 -18.359 -1.283 1 70.94 87 GLU A N 1
ATOM 661 C CA . GLU A 1 87 ? -12.664 -19.203 -2.178 1 70.94 87 GLU A CA 1
ATOM 662 C C . GLU A 1 87 ? -11.656 -18.375 -2.967 1 70.94 87 GLU A C 1
ATOM 664 O O . GLU A 1 87 ? -12.031 -17.438 -3.666 1 70.94 87 GLU A O 1
ATOM 669 N N . PRO A 1 88 ? -10.43 -18.766 -2.932 1 69.44 88 PRO A N 1
ATOM 670 C CA . PRO A 1 88 ? -9.391 -18.016 -3.646 1 69.44 88 PRO A CA 1
ATOM 671 C C . PRO A 1 88 ? -9.672 -17.906 -5.145 1 69.44 88 PRO A C 1
ATOM 673 O O . PRO A 1 88 ? -9.398 -16.859 -5.754 1 69.44 88 PRO A O 1
ATOM 676 N N . SER A 1 89 ? -10.148 -19.016 -5.695 1 69.69 89 SER A N 1
ATOM 677 C CA . SER A 1 89 ? -10.406 -19.047 -7.129 1 69.69 89 SER A CA 1
ATOM 678 C C . SER A 1 89 ? -11.5 -18.062 -7.516 1 69.69 89 SER A C 1
ATOM 680 O O . SER A 1 89 ? -11.648 -17.719 -8.688 1 69.69 89 SER A O 1
ATOM 682 N N . SER A 1 90 ? -12.141 -17.594 -6.57 1 76.81 90 SER A N 1
ATOM 683 C CA . SER A 1 90 ? -13.219 -16.656 -6.844 1 76.81 90 SER A CA 1
ATOM 684 C C . SER A 1 90 ? -12.719 -15.219 -6.828 1 76.81 90 SER A C 1
ATOM 686 O O . SER A 1 90 ? -13.422 -14.305 -7.25 1 76.81 90 SER A O 1
ATOM 688 N N . LEU A 1 91 ? -11.484 -15.18 -6.5 1 82.31 91 LEU A N 1
ATOM 689 C CA . LEU A 1 91 ? -10.93 -13.836 -6.363 1 82.31 91 LEU A CA 1
ATOM 690 C C . LEU A 1 91 ? -10.633 -13.227 -7.73 1 82.31 91 LEU A C 1
ATOM 692 O O . LEU A 1 91 ? -10.031 -13.883 -8.586 1 82.31 91 LEU A O 1
ATOM 696 N N . LYS A 1 92 ? -11.164 -12.117 -7.934 1 90.38 92 LYS A N 1
ATOM 697 C CA . LYS A 1 92 ? -10.773 -11.328 -9.102 1 90.38 92 LYS A CA 1
ATOM 698 C C . LYS A 1 92 ? -9.562 -10.461 -8.797 1 90.38 92 LYS A C 1
ATOM 700 O O . LYS A 1 92 ? -9.703 -9.336 -8.305 1 90.38 92 LYS A O 1
ATOM 705 N N . VAL A 1 93 ? -8.453 -11.023 -9.188 1 95.69 93 VAL A N 1
ATOM 706 C CA . VAL A 1 93 ? -7.191 -10.406 -8.797 1 95.69 93 VAL A CA 1
ATOM 707 C C . VAL A 1 93 ? -6.715 -9.461 -9.891 1 95.69 93 VAL A C 1
ATOM 709 O O . VAL A 1 93 ? -6.719 -9.82 -11.07 1 95.69 93 VAL A O 1
ATOM 712 N N . LEU A 1 94 ? -6.277 -8.266 -9.523 1 96.75 94 LEU A N 1
ATOM 713 C CA . LEU A 1 94 ? -5.758 -7.242 -10.422 1 96.75 94 LEU A CA 1
ATOM 714 C C . LEU A 1 94 ? -4.23 -7.25 -10.43 1 96.75 94 LEU A C 1
ATOM 716 O O . LEU A 1 94 ? -3.607 -6.727 -11.352 1 96.75 94 LEU A O 1
ATOM 720 N N . GLY A 1 95 ? -3.66 -7.66 -9.406 1 98.19 95 GLY A N 1
ATOM 721 C CA . GLY A 1 95 ? -2.227 -7.602 -9.164 1 98.19 95 GLY A CA 1
ATOM 722 C C . GLY A 1 95 ? -1.856 -7.82 -7.711 1 98.19 95 GLY A C 1
ATOM 723 O O . GLY A 1 95 ? -2.557 -8.531 -6.988 1 98.19 95 GLY A O 1
ATOM 724 N N . SER A 1 96 ? -0.675 -7.316 -7.379 1 98.5 96 SER A N 1
ATOM 725 C CA . SER A 1 96 ? -0.152 -7.504 -6.031 1 98.5 96 SER A CA 1
ATOM 726 C C . SER A 1 96 ? 0.382 -6.195 -5.457 1 98.5 96 SER A C 1
ATOM 728 O O . SER A 1 96 ? 0.725 -5.277 -6.207 1 98.5 96 SER A O 1
ATOM 730 N N . THR A 1 97 ? 0.37 -6.133 -4.191 1 98.25 97 THR A N 1
ATOM 731 C CA . THR A 1 97 ? 1.085 -5.07 -3.494 1 98.25 97 THR A CA 1
ATOM 732 C C . THR A 1 97 ? 2.076 -5.652 -2.49 1 98.25 97 THR A C 1
ATOM 734 O O . THR A 1 97 ? 1.824 -6.707 -1.903 1 98.25 97 THR A O 1
ATOM 737 N N . ILE A 1 98 ? 3.186 -4.977 -2.312 1 97.81 98 ILE A N 1
ATOM 738 C CA . ILE A 1 98 ? 4.191 -5.336 -1.319 1 97.81 98 ILE A CA 1
ATOM 739 C C . ILE A 1 98 ? 4.781 -4.074 -0.697 1 97.81 98 ILE A C 1
ATOM 741 O O . ILE A 1 98 ? 4.871 -3.035 -1.355 1 97.81 98 ILE A O 1
ATOM 745 N N . VAL A 1 99 ? 5.016 -4.109 0.584 1 97.38 99 VAL A N 1
ATOM 746 C CA . VAL A 1 99 ? 5.941 -3.186 1.231 1 97.38 99 VAL A CA 1
ATOM 747 C C . VAL A 1 99 ? 7.262 -3.896 1.525 1 97.38 99 VAL A C 1
ATOM 749 O O . VAL A 1 99 ? 7.281 -4.918 2.215 1 97.38 99 VAL A O 1
ATOM 752 N N . CYS A 1 100 ? 8.312 -3.324 1.009 1 97.12 100 CYS A N 1
ATOM 753 C CA . CYS A 1 100 ? 9.609 -3.961 1.208 1 97.12 100 CYS A CA 1
ATOM 754 C C . CYS A 1 100 ? 10.68 -2.926 1.525 1 97.12 100 CYS A C 1
ATOM 756 O O . CYS A 1 100 ? 10.453 -1.725 1.375 1 97.12 100 CYS A O 1
ATOM 758 N N . VAL A 1 101 ? 11.727 -3.482 2.059 1 96.12 101 VAL A N 1
ATOM 759 C CA . VAL A 1 101 ? 12.898 -2.658 2.348 1 96.12 101 VAL A CA 1
ATOM 760 C C . VAL A 1 101 ? 13.945 -2.844 1.253 1 96.12 101 VAL A C 1
ATOM 762 O O . VAL A 1 101 ? 14.312 -3.973 0.919 1 96.12 101 VAL A O 1
ATOM 765 N N . ALA A 1 102 ? 14.406 -1.737 0.669 1 96.5 102 ALA A N 1
ATOM 766 C CA . ALA A 1 102 ? 15.406 -1.794 -0.393 1 96.5 102 ALA A CA 1
ATOM 767 C C . ALA A 1 102 ? 16.188 -0.488 -0.477 1 96.5 102 ALA A C 1
ATOM 769 O O . ALA A 1 102 ? 15.758 0.539 0.052 1 96.5 102 ALA A O 1
ATOM 770 N N . GLU A 1 103 ? 17.297 -0.574 -1.157 1 94.38 103 GLU A N 1
ATOM 771 C CA . GLU A 1 103 ? 18.141 0.603 -1.334 1 94.38 103 GLU A CA 1
ATOM 772 C C . GLU A 1 103 ? 17.734 1.387 -2.582 1 94.38 103 GLU A C 1
ATOM 774 O O . GLU A 1 103 ? 18.062 2.568 -2.709 1 94.38 103 GLU A O 1
ATOM 779 N N . SER A 1 104 ? 17.094 0.698 -3.508 1 94.94 104 SER A N 1
ATOM 780 C CA . SER A 1 104 ? 16.781 1.325 -4.789 1 94.94 104 SER A CA 1
ATOM 781 C C . SER A 1 104 ? 15.664 0.572 -5.516 1 94.94 104 SER A C 1
ATOM 783 O O . SER A 1 104 ? 15.328 -0.553 -5.145 1 94.94 104 SER A O 1
ATOM 785 N N . LYS A 1 105 ? 15.164 1.255 -6.551 1 96.75 105 LYS A N 1
ATOM 786 C CA . LYS A 1 105 ? 14.188 0.61 -7.426 1 96.75 105 LYS A CA 1
ATOM 787 C C . LYS A 1 105 ? 14.805 -0.571 -8.164 1 96.75 105 LYS A C 1
ATOM 789 O O . LYS A 1 105 ? 14.141 -1.577 -8.414 1 96.75 105 LYS A O 1
ATOM 794 N N . GLU A 1 106 ? 16.078 -0.412 -8.523 1 97.31 106 GLU A N 1
ATOM 795 C CA . GLU A 1 106 ? 16.781 -1.487 -9.219 1 97.31 106 GLU A CA 1
ATOM 796 C C . GLU A 1 106 ? 16.844 -2.75 -8.367 1 97.31 106 GLU A C 1
ATOM 798 O O . GLU A 1 106 ? 16.641 -3.857 -8.867 1 97.31 106 GLU A O 1
ATOM 803 N N . GLU A 1 107 ? 17.094 -2.594 -7.105 1 97.31 107 GLU A N 1
ATOM 804 C CA . GLU A 1 107 ? 17.141 -3.736 -6.195 1 97.31 107 GLU A CA 1
ATOM 805 C C . GLU A 1 107 ? 15.773 -4.418 -6.109 1 97.31 107 GLU A C 1
ATOM 807 O O . GLU A 1 107 ? 15.688 -5.648 -6.109 1 97.31 107 GLU A O 1
ATOM 812 N N . ILE A 1 108 ? 14.719 -3.664 -6.066 1 98.06 108 ILE A N 1
ATOM 813 C CA . ILE A 1 108 ? 13.367 -4.203 -6.012 1 98.06 108 ILE A CA 1
ATOM 814 C C . ILE A 1 108 ? 13.07 -4.988 -7.285 1 98.06 108 ILE A C 1
ATOM 816 O O . ILE A 1 108 ? 12.562 -6.109 -7.227 1 98.06 108 ILE A O 1
ATOM 820 N N . MET A 1 109 ? 13.445 -4.402 -8.383 1 98.5 109 MET A N 1
ATOM 821 C CA . MET A 1 109 ? 13.211 -5.066 -9.664 1 98.5 109 MET A CA 1
ATOM 822 C C . MET A 1 109 ? 13.93 -6.41 -9.719 1 98.5 109 MET A C 1
ATOM 824 O O . MET A 1 109 ? 13.375 -7.391 -10.219 1 98.5 109 MET A O 1
ATOM 828 N N . GLU A 1 110 ? 15.109 -6.41 -9.172 1 97.75 110 GLU A N 1
ATOM 829 C CA . GLU A 1 110 ? 15.859 -7.66 -9.141 1 97.75 110 GLU A CA 1
ATOM 830 C C . GLU A 1 110 ? 15.148 -8.711 -8.297 1 97.75 110 GLU A C 1
ATOM 832 O O . GLU A 1 110 ? 15.094 -9.883 -8.664 1 97.75 110 GLU A O 1
ATOM 837 N N . MET A 1 111 ? 14.625 -8.312 -7.227 1 97.5 111 MET A N 1
ATOM 838 C CA . MET A 1 111 ? 13.875 -9.234 -6.375 1 97.5 111 MET A CA 1
ATOM 839 C C . MET A 1 111 ? 12.641 -9.758 -7.094 1 97.5 111 MET A C 1
ATOM 841 O O . MET A 1 111 ? 12.359 -10.961 -7.066 1 97.5 111 MET A O 1
ATOM 845 N N . LEU A 1 112 ? 11.914 -8.906 -7.773 1 98.38 112 LEU A N 1
ATOM 846 C CA . LEU A 1 112 ? 10.672 -9.281 -8.438 1 98.38 112 LEU A CA 1
ATOM 847 C C . LEU A 1 112 ? 10.945 -10.234 -9.594 1 98.38 112 LEU A C 1
ATOM 849 O O . LEU A 1 112 ? 10.195 -11.195 -9.805 1 98.38 112 LEU A O 1
ATOM 853 N N . LYS A 1 113 ? 12.008 -9.992 -10.305 1 98.31 113 LYS A N 1
ATOM 854 C CA . LYS A 1 113 ? 12.328 -10.766 -11.5 1 98.31 113 LYS A CA 1
ATOM 855 C C . LYS A 1 113 ? 12.602 -12.227 -11.156 1 98.31 113 LYS A C 1
ATOM 857 O O . LYS A 1 113 ? 12.508 -13.102 -12.023 1 98.31 113 LYS A O 1
ATOM 862 N N . ARG A 1 114 ? 12.859 -12.516 -9.93 1 97.25 114 ARG A N 1
ATOM 863 C CA . ARG A 1 114 ? 13.195 -13.867 -9.508 1 97.25 114 ARG A CA 1
ATOM 864 C C . ARG A 1 114 ? 11.938 -14.68 -9.203 1 97.25 114 ARG A C 1
ATOM 866 O O . ARG A 1 114 ? 12.008 -15.891 -9.008 1 97.25 114 ARG A O 1
ATOM 873 N N . ASP A 1 115 ? 10.828 -14.094 -9.203 1 98.44 115 ASP A N 1
ATOM 874 C CA . ASP A 1 115 ? 9.586 -14.742 -8.789 1 98.44 115 ASP A CA 1
ATOM 875 C C . ASP A 1 115 ? 8.969 -15.531 -9.945 1 98.44 115 ASP A C 1
ATOM 877 O O . ASP A 1 115 ? 9 -15.086 -11.094 1 98.44 115 ASP A O 1
ATOM 881 N N . VAL A 1 116 ? 8.352 -16.594 -9.656 1 98.88 116 VAL A N 1
ATOM 882 C CA . VAL A 1 116 ? 7.691 -17.453 -10.633 1 98.88 116 VAL A CA 1
ATOM 883 C C . VAL A 1 116 ? 6.605 -16.672 -11.359 1 98.88 116 VAL A C 1
ATOM 885 O O . VAL A 1 116 ? 6.297 -16.953 -12.523 1 98.88 116 VAL A O 1
ATOM 888 N N . TYR A 1 117 ? 5.941 -15.656 -10.734 1 98.81 117 TYR A N 1
ATOM 889 C CA . TYR A 1 117 ? 4.914 -14.836 -11.367 1 98.81 117 TYR A CA 1
ATOM 890 C C . TYR A 1 117 ? 5.48 -14.086 -12.562 1 98.81 117 TYR A C 1
ATOM 892 O O . TYR A 1 117 ? 4.766 -13.828 -13.539 1 98.81 117 TYR A O 1
ATOM 900 N N . VAL A 1 118 ? 6.73 -13.727 -12.484 1 98.75 118 VAL A N 1
ATOM 901 C CA . VAL A 1 118 ? 7.363 -13.086 -13.633 1 98.75 118 VAL A CA 1
ATOM 902 C C . VAL A 1 118 ? 7.727 -14.133 -14.68 1 98.75 118 VAL A C 1
ATOM 904 O O . VAL A 1 118 ? 7.422 -13.969 -15.859 1 98.75 118 VAL A O 1
ATOM 907 N N . ASP A 1 119 ? 8.242 -15.242 -14.227 1 98.62 119 ASP A N 1
ATOM 908 C CA . ASP A 1 119 ? 8.672 -16.312 -15.117 1 98.62 119 ASP A CA 1
ATOM 909 C C . ASP A 1 119 ? 7.5 -16.828 -15.953 1 98.62 119 ASP A C 1
ATOM 911 O O . ASP A 1 119 ? 7.68 -17.203 -17.109 1 98.62 119 ASP A O 1
ATOM 915 N N . ARG A 1 120 ? 6.352 -16.844 -15.359 1 98.69 120 ARG A N 1
ATOM 916 C CA . ARG A 1 120 ? 5.211 -17.469 -16.016 1 98.69 120 ARG A CA 1
ATOM 917 C C . ARG A 1 120 ? 4.277 -16.422 -16.609 1 98.69 120 ARG A C 1
ATOM 919 O O . ARG A 1 120 ? 3.186 -16.75 -17.078 1 98.69 120 ARG A O 1
ATOM 926 N N . GLY A 1 121 ? 4.66 -15.234 -16.547 1 98.5 121 GLY A N 1
ATOM 927 C CA . GLY A 1 121 ? 3.953 -14.188 -17.266 1 98.5 121 GLY A CA 1
ATOM 928 C C . GLY A 1 121 ? 2.736 -13.672 -16.516 1 98.5 121 GLY A C 1
ATOM 929 O O . GLY A 1 121 ? 1.734 -13.297 -17.125 1 98.5 121 GLY A O 1
ATOM 930 N N . VAL A 1 122 ? 2.73 -13.617 -15.203 1 98.75 122 VAL A N 1
ATOM 931 C CA . VAL A 1 122 ? 1.62 -13.125 -14.391 1 98.75 122 VAL A CA 1
ATOM 932 C C . VAL A 1 122 ? 1.805 -11.641 -14.109 1 98.75 122 VAL A C 1
ATOM 934 O O . VAL A 1 122 ? 1.017 -10.812 -14.562 1 98.75 122 VAL A O 1
ATOM 937 N N . TRP A 1 123 ? 2.926 -11.344 -13.461 1 98.88 123 TRP A N 1
ATOM 938 C CA . TRP A 1 123 ? 3.201 -9.961 -13.102 1 98.88 123 TRP A CA 1
ATOM 939 C C . TRP A 1 123 ? 3.625 -9.148 -14.32 1 98.88 123 TRP A C 1
ATOM 941 O O . TRP A 1 123 ? 4.406 -9.625 -15.148 1 98.88 123 TRP A O 1
ATOM 951 N N . ASP A 1 124 ? 3.086 -7.992 -14.484 1 98.75 124 ASP A N 1
ATOM 952 C CA . ASP A 1 124 ? 3.465 -7.051 -15.539 1 98.75 124 ASP A CA 1
ATOM 953 C C . ASP A 1 124 ? 4.504 -6.055 -15.039 1 98.75 124 ASP A C 1
ATOM 955 O O . ASP A 1 124 ? 4.152 -4.977 -14.547 1 98.75 124 ASP A O 1
ATOM 959 N N . LEU A 1 125 ? 5.746 -6.363 -15.242 1 98.38 125 LEU A N 1
ATOM 960 C CA . LEU A 1 125 ? 6.816 -5.547 -14.68 1 98.38 125 LEU A CA 1
ATOM 961 C C . LEU A 1 125 ? 6.934 -4.219 -15.414 1 98.38 125 LEU A C 1
ATOM 963 O O . LEU A 1 125 ? 7.57 -3.283 -14.922 1 98.38 125 LEU A O 1
ATOM 967 N N . GLU A 1 126 ? 6.379 -4.09 -16.562 1 97.94 126 GLU A N 1
ATOM 968 C CA . GLU A 1 126 ? 6.402 -2.83 -17.312 1 97.94 126 GLU A CA 1
ATOM 969 C C . GLU A 1 126 ? 5.48 -1.796 -16.672 1 97.94 126 GLU A C 1
ATOM 971 O O . GLU A 1 126 ? 5.59 -0.601 -16.953 1 97.94 126 GLU A O 1
ATOM 976 N N . ARG A 1 127 ? 4.574 -2.26 -15.828 1 98.19 127 ARG A N 1
ATOM 977 C CA . ARG A 1 127 ? 3.6 -1.347 -15.242 1 98.19 127 ARG A CA 1
ATOM 978 C C . ARG A 1 127 ? 3.732 -1.298 -13.727 1 98.19 127 ARG A C 1
ATOM 980 O O . ARG A 1 127 ? 2.822 -0.842 -13.031 1 98.19 127 ARG A O 1
ATOM 987 N N . VAL A 1 128 ? 4.797 -1.779 -13.195 1 98.56 128 VAL A N 1
ATOM 988 C CA . VAL A 1 128 ? 5.035 -1.759 -11.75 1 98.56 128 VAL A CA 1
ATOM 989 C C . VAL A 1 128 ? 5.176 -0.316 -11.273 1 98.56 128 VAL A C 1
ATOM 991 O O . VAL A 1 128 ? 5.805 0.509 -11.945 1 98.56 128 VAL A O 1
ATOM 994 N N . GLN A 1 129 ? 4.59 -0.009 -10.148 1 97.56 129 GLN A N 1
ATOM 995 C CA . GLN A 1 129 ? 4.773 1.27 -9.469 1 97.56 129 GLN A CA 1
ATOM 996 C C . GLN A 1 129 ? 5.508 1.089 -8.141 1 97.56 129 GLN A C 1
ATOM 998 O O . GLN A 1 129 ? 5.215 0.158 -7.387 1 97.56 129 GLN A O 1
ATOM 1003 N N . MET A 1 130 ? 6.465 1.985 -7.918 1 98 130 MET A N 1
ATOM 1004 C CA . MET A 1 130 ? 7.277 1.925 -6.703 1 98 130 MET A CA 1
ATOM 1005 C C . MET A 1 130 ? 7.449 3.312 -6.094 1 98 130 MET A C 1
ATOM 1007 O O . MET A 1 130 ? 7.914 4.234 -6.766 1 98 130 MET A O 1
ATOM 1011 N N . TRP A 1 131 ? 7.152 3.424 -4.809 1 97.31 131 TRP A N 1
ATOM 1012 C CA . TRP A 1 131 ? 7.355 4.688 -4.105 1 97.31 131 TRP A CA 1
ATOM 1013 C C . TRP A 1 131 ? 8.031 4.461 -2.758 1 97.31 131 TRP A C 1
ATOM 1015 O O . TRP A 1 131 ? 7.633 3.576 -1.997 1 97.31 131 TRP A O 1
ATOM 1025 N N . PRO A 1 132 ? 9.031 5.281 -2.479 1 96.44 132 PRO A N 1
ATOM 1026 C CA . PRO A 1 132 ? 9.461 5.281 -1.077 1 96.44 132 PRO A CA 1
ATOM 1027 C C . PRO A 1 132 ? 8.352 5.727 -0.124 1 96.44 132 PRO A C 1
ATOM 1029 O O . PRO A 1 132 ? 7.539 6.586 -0.475 1 96.44 132 PRO A O 1
ATOM 1032 N N . VAL A 1 133 ? 8.359 5.105 0.99 1 95.19 133 VAL A N 1
ATOM 1033 C CA . VAL A 1 133 ? 7.379 5.484 2.002 1 95.19 133 VAL A CA 1
ATOM 1034 C C . VAL A 1 133 ? 8.062 5.633 3.357 1 95.19 133 VAL A C 1
ATOM 1036 O O . VAL A 1 133 ? 9.133 5.059 3.584 1 95.19 133 VAL A O 1
ATOM 1039 N N . SER A 1 134 ? 7.477 6.441 4.184 1 92.75 134 SER A N 1
ATOM 1040 C CA . SER A 1 134 ? 7.844 6.562 5.59 1 92.75 134 SER A CA 1
ATOM 1041 C C . SER A 1 134 ? 6.676 6.191 6.496 1 92.75 134 SER A C 1
ATOM 1043 O O . SER A 1 134 ? 5.918 7.062 6.934 1 92.75 134 SER A O 1
ATOM 1045 N N . LEU A 1 135 ? 6.543 4.914 6.762 1 92.31 135 LEU A N 1
ATOM 1046 C CA . LEU A 1 135 ? 5.387 4.422 7.5 1 92.31 135 LEU A CA 1
ATOM 1047 C C . LEU A 1 135 ? 5.465 4.824 8.969 1 92.31 135 LEU A C 1
ATOM 1049 O O . LEU A 1 135 ? 6.5 4.637 9.609 1 92.31 135 LEU A O 1
ATOM 1053 N N . VAL A 1 136 ? 4.414 5.344 9.438 1 88.94 136 VAL A N 1
ATOM 1054 C CA . VAL A 1 136 ? 4.395 5.871 10.797 1 88.94 136 VAL A CA 1
ATOM 1055 C C . VAL A 1 136 ? 3.555 4.961 11.688 1 88.94 136 VAL A C 1
ATOM 1057 O O . VAL A 1 136 ? 3.623 5.051 12.922 1 88.94 136 VAL A O 1
ATOM 1060 N N . MET A 1 137 ? 2.764 4.184 11.109 1 84.44 137 MET A N 1
ATOM 1061 C CA . MET A 1 137 ? 2.002 3.189 11.859 1 84.44 137 MET A CA 1
ATOM 1062 C C . MET A 1 137 ? 1.936 1.87 11.094 1 84.44 137 MET A C 1
ATOM 1064 O O . MET A 1 137 ? 1.786 1.863 9.875 1 84.44 137 MET A O 1
ATOM 1068 N N . ALA A 1 138 ? 2.217 0.828 11.852 1 76 138 ALA A N 1
ATOM 1069 C CA . ALA A 1 138 ? 2.072 -0.53 11.328 1 76 138 ALA A CA 1
ATOM 1070 C C . ALA A 1 138 ? 1.678 -1.501 12.438 1 76 138 ALA A C 1
ATOM 1072 O O . ALA A 1 138 ? 2.455 -1.742 13.367 1 76 138 ALA A O 1
ATOM 1073 N N . ILE A 1 139 ? 0.423 -1.807 12.484 1 67 139 ILE A N 1
ATOM 1074 C CA . ILE A 1 139 ? -0.022 -2.773 13.484 1 67 139 ILE A CA 1
ATOM 1075 C C . ILE A 1 139 ? -0.525 -4.035 12.789 1 67 139 ILE A C 1
ATOM 1077 O O . ILE A 1 139 ? -1.503 -4.645 13.227 1 67 139 ILE A O 1
ATOM 1081 N N . LEU A 1 140 ? 0.115 -4.285 11.609 1 65.31 140 LEU A N 1
ATOM 1082 C CA . LEU A 1 140 ? -0.349 -5.457 10.875 1 65.31 140 LEU A CA 1
ATOM 1083 C C . LEU A 1 140 ? 0.233 -6.734 11.461 1 65.31 140 LEU A C 1
ATOM 1085 O O . LEU A 1 140 ? 1.318 -6.719 12.047 1 65.31 140 LEU A O 1
ATOM 1089 N N . MET B 1 1 ? -98.25 -6.465 42.938 1 23.83 1 MET B N 1
ATOM 1090 C CA . MET B 1 1 ? -98.375 -6.961 41.562 1 23.83 1 MET B CA 1
ATOM 1091 C C . MET B 1 1 ? -97.062 -7.523 41.062 1 23.83 1 MET B C 1
ATOM 1093 O O . MET B 1 1 ? -96.938 -8.734 40.844 1 23.83 1 MET B O 1
ATOM 1097 N N . ALA B 1 2 ? -96.5 -6.895 39.938 1 24.39 2 ALA B N 1
ATOM 1098 C CA . ALA B 1 2 ? -96.25 -7.293 38.531 1 24.39 2 ALA B CA 1
ATOM 1099 C C . ALA B 1 2 ? -94.75 -7.75 38.375 1 24.39 2 ALA B C 1
ATOM 1101 O O . ALA B 1 2 ? -93.875 -6.934 38.406 1 24.39 2 ALA B O 1
ATOM 1102 N N . SER B 1 3 ? -94.438 -8.961 38.938 1 26.28 3 SER B N 1
ATOM 1103 C CA . SER B 1 3 ? -93.188 -9.555 39.281 1 26.28 3 SER B CA 1
ATOM 1104 C C . SER B 1 3 ? -92.438 -10.055 38.031 1 26.28 3 SER B C 1
ATOM 1106 O O . SER B 1 3 ? -91.5 -10.859 38.125 1 26.28 3 SER B O 1
ATOM 1108 N N . ARG B 1 4 ? -93.062 -9.57 36.719 1 30.69 4 ARG B N 1
ATOM 1109 C CA . ARG B 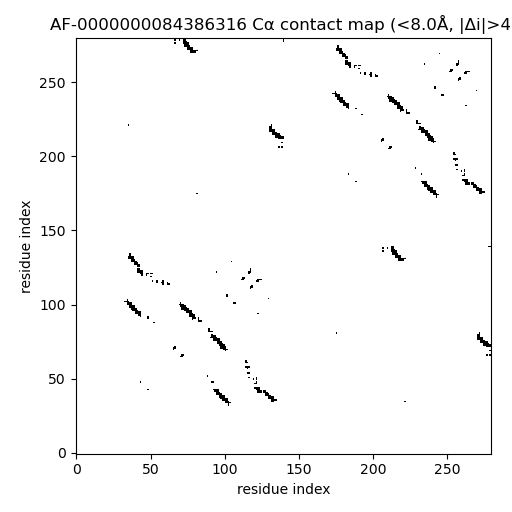1 4 ? -92.688 -10.391 35.562 1 30.69 4 ARG B CA 1
ATOM 1110 C C . ARG B 1 4 ? -91.188 -10.359 35.375 1 30.69 4 ARG B C 1
ATOM 1112 O O . ARG B 1 4 ? -90.562 -9.312 35.5 1 30.69 4 ARG B O 1
ATOM 1119 N N . HIS B 1 5 ? -90.562 -11.531 35.562 1 29.86 5 HIS B N 1
ATOM 1120 C CA . HIS B 1 5 ? -89.125 -11.961 35.594 1 29.86 5 HIS B CA 1
ATOM 1121 C C . HIS B 1 5 ? -88.5 -11.703 34.219 1 29.86 5 HIS B C 1
ATOM 1123 O O . HIS B 1 5 ? -89 -12.086 33.188 1 29.86 5 HIS B O 1
ATOM 1129 N N . ALA B 1 6 ? -87.75 -10.492 34 1 30.66 6 ALA B N 1
ATOM 1130 C CA . ALA B 1 6 ? -87.062 -9.906 32.844 1 30.66 6 ALA B CA 1
ATOM 1131 C C . ALA B 1 6 ? -86 -10.844 32.344 1 30.66 6 ALA B C 1
ATOM 1133 O O . ALA B 1 6 ? -85.125 -11.266 33.094 1 30.66 6 ALA B O 1
ATOM 1134 N N . THR B 1 7 ? -86.312 -11.922 31.469 1 31.86 7 THR B N 1
ATOM 1135 C CA . THR B 1 7 ? -85.5 -12.961 30.859 1 31.86 7 THR B CA 1
ATOM 1136 C C . THR B 1 7 ? -84.438 -12.344 30 1 31.86 7 THR B C 1
ATOM 1138 O O . THR B 1 7 ? -84.688 -11.68 29 1 31.86 7 THR B O 1
ATOM 1141 N N . SER B 1 8 ? -83.375 -11.602 30.562 1 27.19 8 SER B N 1
ATOM 1142 C CA . SER B 1 8 ? -82.375 -10.875 29.781 1 27.19 8 SER B CA 1
ATOM 1143 C C . SER B 1 8 ? -81.625 -11.812 28.844 1 27.19 8 SER B C 1
ATOM 1145 O O . SER B 1 8 ? -81.25 -12.922 29.234 1 27.19 8 SER B O 1
ATOM 1147 N N . ALA B 1 9 ? -81.938 -11.82 27.453 1 31.77 9 ALA B N 1
ATOM 1148 C CA . ALA B 1 9 ? -81.375 -12.461 26.266 1 31.77 9 ALA B CA 1
ATOM 1149 C C . ALA B 1 9 ? -79.875 -12.258 26.188 1 31.77 9 ALA B C 1
ATOM 1151 O O . ALA B 1 9 ? -79.375 -11.117 26.234 1 31.77 9 ALA B O 1
ATOM 1152 N N . PHE B 1 10 ? -79 -13.188 26.844 1 29.73 10 PHE B N 1
ATOM 1153 C CA . PHE B 1 10 ? -77.5 -13.18 26.844 1 29.73 10 PHE B CA 1
ATOM 1154 C C . PHE B 1 10 ? -77 -13.305 25.422 1 29.73 10 PHE B C 1
ATOM 1156 O O . PHE B 1 10 ? -77.312 -14.25 24.703 1 29.73 10 PHE B O 1
ATOM 1163 N N . LEU B 1 11 ? -76.875 -12.172 24.641 1 34.12 11 LEU B N 1
ATOM 1164 C CA . LEU B 1 11 ? -76.25 -12.07 23.312 1 34.12 11 LEU B CA 1
ATOM 1165 C C . LEU B 1 11 ? -74.875 -12.695 23.297 1 34.12 11 LEU B C 1
ATOM 1167 O O . LEU B 1 11 ? -74 -12.297 24.078 1 34.12 11 LEU B O 1
ATOM 1171 N N . ARG B 1 12 ? -74.75 -14.031 23.062 1 30.39 12 ARG B N 1
ATOM 1172 C CA . ARG B 1 12 ? -73.5 -14.75 22.953 1 30.39 12 ARG B CA 1
ATOM 1173 C C . ARG B 1 12 ? -72.625 -14.156 21.844 1 30.39 12 ARG B C 1
ATOM 1175 O O . ARG B 1 12 ? -73 -14.164 20.672 1 30.39 12 ARG B O 1
ATOM 1182 N N . CYS B 1 13 ? -71.875 -13.047 22.031 1 33.28 13 CYS B N 1
ATOM 1183 C CA . CYS B 1 13 ? -70.875 -12.414 21.172 1 33.28 13 CYS B CA 1
ATOM 1184 C C . CYS B 1 13 ? -69.812 -13.438 20.688 1 33.28 13 CYS B C 1
ATOM 1186 O O . CYS B 1 13 ? -69.188 -14.117 21.5 1 33.28 13 CYS B O 1
ATOM 1188 N N . THR B 1 14 ? -70.062 -14.125 19.578 1 33.28 14 THR B N 1
ATOM 1189 C CA . THR B 1 14 ? -69.125 -15.016 18.938 1 33.28 14 THR B CA 1
ATOM 1190 C C . THR B 1 14 ? -67.812 -14.289 18.688 1 33.28 14 THR B C 1
ATOM 1192 O O . THR B 1 14 ? -67.75 -13.195 18.125 1 33.28 14 THR B O 1
ATOM 1195 N N . SER B 1 15 ? -66.812 -14.312 19.609 1 32.47 15 SER B N 1
ATOM 1196 C CA . SER B 1 15 ? -65.438 -13.836 19.547 1 32.47 15 SER B CA 1
ATOM 1197 C C . SER B 1 15 ? -64.688 -14.445 18.359 1 32.47 15 SER B C 1
ATOM 1199 O O . SER B 1 15 ? -64.625 -15.672 18.234 1 32.47 15 SER B O 1
ATOM 1201 N N . ARG B 1 16 ? -65 -13.953 17.094 1 33.06 16 ARG B N 1
ATOM 1202 C CA . ARG B 1 16 ? -64.125 -14.367 15.992 1 33.06 16 ARG B CA 1
ATOM 1203 C C . ARG B 1 16 ? -62.656 -14.148 16.344 1 33.06 16 ARG B C 1
ATOM 1205 O O . ARG B 1 16 ? -62.25 -13.047 16.75 1 33.06 16 ARG B O 1
ATOM 1212 N N . ARG B 1 17 ? -61.875 -15.203 16.719 1 35.97 17 ARG B N 1
ATOM 1213 C CA . ARG B 1 17 ? -60.438 -15.281 16.938 1 35.97 17 ARG B CA 1
ATOM 1214 C C . ARG B 1 17 ? -59.656 -14.789 15.703 1 35.97 17 ARG B C 1
ATOM 1216 O O . ARG B 1 17 ? -59.844 -15.32 14.609 1 35.97 17 ARG B O 1
ATOM 1223 N N . PHE B 1 18 ? -59.469 -13.453 15.492 1 38.69 18 PHE B N 1
ATOM 1224 C CA . PHE B 1 18 ? -58.5 -12.953 14.5 1 38.69 18 PHE B CA 1
ATOM 1225 C C . PHE B 1 18 ? -57.156 -13.625 14.664 1 38.69 18 PHE B C 1
ATOM 1227 O O . PHE B 1 18 ? -56.594 -13.672 15.766 1 38.69 18 PHE B O 1
ATOM 1234 N N . SER B 1 19 ? -56.875 -14.719 13.906 1 35.09 19 SER B N 1
ATOM 1235 C CA . SER B 1 19 ? -55.531 -15.32 13.828 1 35.09 19 SER B CA 1
ATOM 1236 C C . SER B 1 19 ? -54.5 -14.273 13.469 1 35.09 19 SER B C 1
ATOM 1238 O O . SER B 1 19 ? -54.625 -13.586 12.453 1 35.09 19 SER B O 1
ATOM 1240 N N . LEU B 1 20 ? -53.969 -13.617 14.445 1 39.62 20 LEU B N 1
ATOM 1241 C CA . LEU B 1 20 ? -52.781 -12.781 14.258 1 39.62 20 LEU B CA 1
ATOM 1242 C C . LEU B 1 20 ? -51.719 -13.523 13.453 1 39.62 20 LEU B C 1
ATOM 1244 O O . LEU B 1 20 ? -51.281 -14.609 13.836 1 39.62 20 LEU B O 1
ATOM 1248 N N . GLY B 1 21 ? -51.812 -13.461 12.07 1 38.97 21 GLY B N 1
ATOM 1249 C CA . GLY B 1 21 ? -50.688 -13.898 11.234 1 38.97 21 GLY B CA 1
ATOM 1250 C C . GLY B 1 21 ? -49.344 -13.477 11.773 1 38.97 21 GLY B C 1
ATOM 1251 O O . GLY B 1 21 ? -49.219 -12.43 12.406 1 38.97 21 GLY B O 1
ATOM 1252 N N . ARG B 1 22 ? -48.5 -14.469 12.188 1 40.78 22 ARG B N 1
ATOM 1253 C CA . ARG B 1 22 ? -47.094 -14.258 12.602 1 40.78 22 ARG B CA 1
ATOM 1254 C C . ARG B 1 22 ? -46.375 -13.344 11.633 1 40.78 22 ARG B C 1
ATOM 1256 O O . ARG B 1 22 ? -46.406 -13.555 10.414 1 40.78 22 ARG B O 1
ATOM 1263 N N . PRO B 1 23 ? -46.125 -12.008 11.984 1 40.69 23 PRO B N 1
ATOM 1264 C CA . PRO B 1 23 ? -45.25 -11.234 11.109 1 40.69 23 PRO B CA 1
ATOM 1265 C C . PRO B 1 23 ? -44.062 -12.039 10.602 1 40.69 23 PRO B C 1
ATOM 1267 O O . PRO B 1 23 ? -43.562 -12.922 11.312 1 40.69 23 PRO B O 1
ATOM 1270 N N . SER B 1 24 ? -44.062 -12.477 9.375 1 39.72 24 SER B N 1
ATOM 1271 C CA . SER B 1 24 ? -42.844 -12.961 8.75 1 39.72 24 SER B CA 1
ATOM 1272 C C . SER B 1 24 ? -41.625 -12.109 9.156 1 39.72 24 SER B C 1
ATOM 1274 O O . SER B 1 24 ? -41.656 -10.883 9.008 1 39.72 24 SER B O 1
ATOM 1276 N N . GLY B 1 25 ? -41.094 -12.398 10.344 1 36.03 25 GLY B N 1
ATOM 1277 C CA . GLY B 1 25 ? -39.812 -11.773 10.664 1 36.03 25 GLY B CA 1
ATOM 1278 C C . GLY B 1 25 ? -38.938 -11.57 9.445 1 36.03 25 GLY B C 1
ATOM 1279 O O . GLY B 1 25 ? -38.625 -12.531 8.727 1 36.03 25 GLY B O 1
ATOM 1280 N N . CYS B 1 26 ? -39.219 -10.555 8.641 1 38.03 26 CYS B N 1
ATOM 1281 C CA . CYS B 1 26 ? -38.156 -10.141 7.746 1 38.03 26 CYS B CA 1
ATOM 1282 C C . CYS B 1 26 ? -36.781 -10.32 8.406 1 38.03 26 CYS B C 1
ATOM 1284 O O . CYS B 1 26 ? 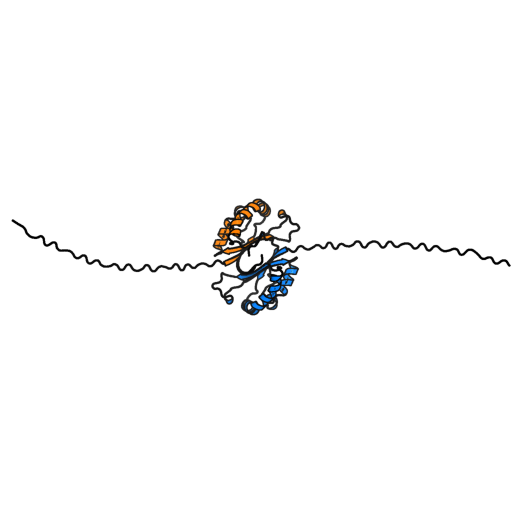-36.5 -9.68 9.414 1 38.03 26 CYS B O 1
ATOM 1286 N N . ARG B 1 27 ? -36.438 -11.523 8.766 1 37.03 27 ARG B N 1
ATOM 1287 C CA . ARG B 1 27 ? -35.031 -11.594 9.102 1 37.03 27 ARG B CA 1
ATOM 1288 C C . ARG B 1 27 ? -34.188 -10.703 8.18 1 37.03 27 ARG B C 1
ATOM 1290 O O . ARG B 1 27 ? -34.188 -10.914 6.965 1 37.03 27 ARG B O 1
ATOM 1297 N N . GLY B 1 28 ? -34.375 -9.398 8.328 1 38.81 28 GLY B N 1
ATOM 1298 C CA . GLY B 1 28 ? -33.312 -8.648 7.652 1 38.81 28 GLY B CA 1
ATOM 1299 C C . GLY B 1 28 ? -32.031 -9.445 7.484 1 38.81 28 GLY B C 1
ATOM 1300 O O . GLY B 1 28 ? -31.516 -10 8.453 1 38.81 28 GLY B O 1
ATOM 1301 N N . MET B 1 29 ? -32.031 -10.266 6.508 1 36.41 29 MET B N 1
ATOM 1302 C CA . MET B 1 29 ? -30.75 -10.859 6.219 1 36.41 29 MET B CA 1
ATOM 1303 C C . MET B 1 29 ? -29.609 -9.906 6.609 1 36.41 29 MET B C 1
ATOM 1305 O O . MET B 1 29 ? -29.578 -8.766 6.152 1 36.41 29 MET B O 1
ATOM 1309 N N . ALA B 1 30 ? -29.344 -9.734 7.801 1 39.59 30 ALA B N 1
ATOM 1310 C CA . ALA B 1 30 ? -28.109 -9.023 8.164 1 39.59 30 ALA B CA 1
ATOM 1311 C C . ALA B 1 30 ? -27.016 -9.273 7.141 1 39.59 30 ALA B C 1
ATOM 1313 O O . ALA B 1 30 ? -26.5 -10.391 7.023 1 39.59 30 ALA B O 1
ATOM 1314 N N . THR B 1 31 ? -27.141 -8.922 5.918 1 46.75 31 THR B N 1
ATOM 1315 C CA . THR B 1 31 ? -25.906 -8.977 5.137 1 46.75 31 THR B CA 1
ATOM 1316 C C . THR B 1 31 ? -24.719 -8.547 5.98 1 46.75 31 THR B C 1
ATOM 1318 O O . THR B 1 31 ? -24.609 -7.375 6.355 1 46.75 31 THR B O 1
ATOM 1321 N N . THR B 1 32 ? -24.469 -9.133 7.055 1 49.5 32 THR B N 1
ATOM 1322 C CA . THR B 1 32 ? -23.234 -8.875 7.785 1 49.5 32 THR B CA 1
ATOM 1323 C C . THR B 1 32 ? -22.109 -8.477 6.832 1 49.5 32 THR B C 1
ATOM 1325 O O . THR B 1 32 ? -21.609 -9.305 6.074 1 49.5 32 THR B O 1
ATOM 1328 N N . SER B 1 33 ? -22.312 -7.34 6.301 1 57.72 33 SER B N 1
ATOM 1329 C CA . SER B 1 33 ? -21.312 -6.871 5.355 1 57.72 33 SER B CA 1
ATOM 1330 C C . SER B 1 33 ? -19.906 -7.059 5.914 1 57.72 33 SER B C 1
ATOM 1332 O O . SER B 1 33 ? -19.609 -6.668 7.047 1 57.72 33 SER B O 1
ATOM 1334 N N . THR B 1 34 ? -19.172 -8.164 5.746 1 78.75 34 THR B N 1
ATOM 1335 C CA . THR B 1 34 ? -17.844 -8.523 6.211 1 78.75 34 THR B CA 1
ATOM 1336 C C . THR B 1 34 ? -16.828 -7.469 5.801 1 78.75 34 THR B C 1
ATOM 1338 O O . THR B 1 34 ? -16.875 -6.938 4.688 1 78.75 34 THR B O 1
ATOM 1341 N N . LYS B 1 35 ? -16.25 -6.91 6.875 1 89.12 35 LYS B N 1
ATOM 1342 C CA . LYS B 1 35 ? -15.188 -5.922 6.66 1 89.12 35 LYS B CA 1
ATOM 1343 C C . LYS B 1 35 ? -13.984 -6.547 5.961 1 89.12 35 LYS B C 1
ATOM 1345 O O . LYS B 1 35 ? -13.711 -7.738 6.133 1 89.12 35 LYS B O 1
ATOM 1350 N N . SER B 1 36 ? -13.516 -5.754 5.09 1 92.94 36 SER B N 1
ATOM 1351 C CA . SER B 1 36 ? -12.328 -6.184 4.352 1 92.94 36 SER B CA 1
ATOM 1352 C C . SER B 1 36 ? -11.188 -5.184 4.504 1 92.94 36 SER B C 1
ATOM 1354 O O . SER B 1 36 ? -11.406 -4.043 4.918 1 92.94 36 SER B O 1
ATOM 1356 N N . GLU B 1 37 ? -10 -5.676 4.195 1 94.81 37 GLU B N 1
ATOM 1357 C CA . GLU B 1 37 ? -8.844 -4.777 4.156 1 94.81 37 GLU B CA 1
ATOM 1358 C C . GLU B 1 37 ? -8.758 -4.047 2.82 1 94.81 37 GLU B C 1
ATOM 1360 O O . GLU B 1 37 ? -9.023 -4.633 1.768 1 94.81 37 GLU B O 1
ATOM 1365 N N . TRP B 1 38 ? -8.383 -2.844 2.92 1 97.31 38 TRP B N 1
ATOM 1366 C CA . TRP B 1 38 ? -8.266 -1.995 1.738 1 97.31 38 TRP B CA 1
ATOM 1367 C C . TRP B 1 38 ? -6.91 -1.298 1.698 1 97.31 38 TRP B C 1
ATOM 1369 O O . TRP B 1 38 ? -6.414 -0.828 2.725 1 97.31 38 TRP B O 1
ATOM 1379 N N . LEU B 1 39 ? -6.301 -1.321 0.556 1 98.06 39 LEU B N 1
ATOM 1380 C CA . LEU B 1 39 ? -5.191 -0.413 0.276 1 98.06 39 LEU B CA 1
ATOM 1381 C C . LEU B 1 39 ? -5.703 0.903 -0.303 1 98.06 39 LEU B C 1
ATOM 1383 O O . LEU B 1 39 ? -6.426 0.908 -1.3 1 98.06 39 LEU B O 1
ATOM 1387 N N . VAL B 1 40 ? -5.293 2 0.317 1 98.62 40 VAL B N 1
ATOM 1388 C CA . VAL B 1 40 ? -5.754 3.32 -0.097 1 98.62 40 VAL B CA 1
ATOM 1389 C C . VAL B 1 40 ? -4.555 4.219 -0.389 1 98.62 40 VAL B C 1
ATOM 1391 O O . VAL B 1 40 ? -3.611 4.281 0.4 1 98.62 40 VAL B O 1
ATOM 1394 N N . ILE B 1 41 ? -4.598 4.867 -1.521 1 98.56 41 ILE B N 1
ATOM 1395 C CA . ILE B 1 41 ? -3.617 5.879 -1.904 1 98.56 41 ILE B CA 1
ATOM 1396 C C . ILE B 1 41 ? -4.301 7.234 -2.043 1 98.56 41 ILE B C 1
ATOM 1398 O O . ILE B 1 41 ? -5.266 7.379 -2.799 1 98.56 41 ILE B O 1
ATOM 1402 N N . ILE B 1 42 ? -3.783 8.18 -1.32 1 98.75 42 ILE B N 1
ATOM 1403 C CA . ILE B 1 42 ? -4.375 9.516 -1.302 1 98.75 42 ILE B CA 1
ATOM 1404 C C . ILE B 1 42 ? -3.342 10.539 -1.754 1 98.75 42 ILE B C 1
ATOM 1406 O O . ILE B 1 42 ? -2.479 10.953 -0.972 1 98.75 42 ILE B O 1
ATOM 1410 N N . PRO B 1 43 ? -3.5 11.023 -2.967 1 98.62 43 PRO B N 1
ATOM 1411 C CA . PRO B 1 43 ? -2.574 12.07 -3.414 1 98.62 43 PRO B CA 1
ATOM 1412 C C . PRO B 1 43 ? -2.795 13.398 -2.697 1 98.62 43 PRO B C 1
ATOM 1414 O O . PRO B 1 43 ? -3.912 13.695 -2.271 1 98.62 43 PRO B O 1
ATOM 1417 N N . ASP B 1 44 ? -1.71 14.094 -2.564 1 98.62 44 ASP B N 1
ATOM 1418 C CA . ASP B 1 44 ? -1.82 15.477 -2.104 1 98.62 44 ASP B CA 1
ATOM 1419 C C . ASP B 1 44 ? -2.158 16.406 -3.26 1 98.62 44 ASP B C 1
ATOM 1421 O O . ASP B 1 44 ? -1.754 16.172 -4.398 1 98.62 44 ASP B O 1
ATOM 1425 N N . LYS B 1 45 ? -2.861 17.484 -2.953 1 98.44 45 LYS B N 1
ATOM 1426 C CA . LYS B 1 45 ? -3.068 18.547 -3.939 1 98.44 45 LYS B CA 1
ATOM 1427 C C . LYS B 1 45 ? -1.766 19.281 -4.234 1 98.44 45 LYS B C 1
ATOM 1429 O O . LYS B 1 45 ? -0.924 19.438 -3.35 1 98.44 45 LYS B O 1
ATOM 1434 N N . PRO B 1 46 ? -1.678 19.703 -5.562 1 96.81 46 PRO B N 1
ATOM 1435 C CA . PRO B 1 46 ? -0.484 20.5 -5.875 1 96.81 46 PRO B CA 1
ATOM 1436 C C . PRO B 1 46 ? -0.332 21.719 -4.973 1 96.81 46 PRO B C 1
ATOM 1438 O O . PRO B 1 46 ? -1.319 22.391 -4.668 1 96.81 46 PRO B O 1
ATOM 1441 N N . GLY B 1 47 ? 0.908 21.969 -4.398 1 95.62 47 GLY B N 1
ATOM 1442 C CA . GLY B 1 47 ? 1.211 23.156 -3.629 1 95.62 47 GLY B CA 1
ATOM 1443 C C . GLY B 1 47 ? 0.791 23.047 -2.176 1 95.62 47 GLY B C 1
ATOM 1444 O O . GLY B 1 47 ? 0.788 24.047 -1.451 1 95.62 47 GLY B O 1
ATOM 1445 N N . SER B 1 48 ? 0.447 21.875 -1.706 1 97.12 48 SER B N 1
ATOM 1446 C CA . SER B 1 48 ? -0.119 21.734 -0.368 1 97.12 48 SER B CA 1
ATOM 1447 C C . SER B 1 48 ? 0.944 21.312 0.643 1 97.12 48 SER B C 1
ATOM 1449 O O . SER B 1 48 ? 0.646 21.125 1.824 1 97.12 48 SER B O 1
ATOM 1451 N N . LEU B 1 49 ? 2.158 21.234 0.288 1 95.69 49 LEU B N 1
ATOM 1452 C CA . LEU B 1 49 ? 3.203 20.672 1.131 1 95.69 49 LEU B CA 1
ATOM 1453 C C . LEU B 1 49 ? 3.363 21.469 2.418 1 95.69 49 LEU B C 1
ATOM 1455 O O . LEU B 1 49 ? 3.445 20.906 3.506 1 95.69 49 LEU B O 1
ATOM 1459 N N . ALA B 1 50 ? 3.486 22.797 2.34 1 95.62 50 ALA B N 1
ATOM 1460 C CA . ALA B 1 50 ? 3.645 23.641 3.525 1 95.62 50 ALA B CA 1
ATOM 1461 C C . ALA B 1 50 ? 2.484 23.438 4.496 1 95.62 50 ALA B C 1
ATOM 1463 O O . ALA B 1 50 ? 2.691 23.344 5.711 1 95.62 50 ALA B O 1
ATOM 1464 N N . THR B 1 51 ? 1.265 23.422 3.969 1 97.75 51 THR B N 1
ATOM 1465 C CA . THR B 1 51 ? 0.087 23.188 4.801 1 97.75 51 THR B CA 1
ATOM 1466 C C . THR B 1 51 ? 0.141 21.812 5.457 1 97.75 51 THR B C 1
ATOM 1468 O O . THR B 1 51 ? -0.218 21.672 6.625 1 97.75 51 THR B O 1
ATOM 1471 N N . ARG B 1 52 ? 0.561 20.781 4.688 1 97.81 52 ARG B N 1
ATOM 1472 C CA . ARG B 1 52 ? 0.709 19.438 5.23 1 97.81 52 ARG B CA 1
ATOM 1473 C C . ARG B 1 52 ? 1.555 19.453 6.5 1 97.81 52 ARG B C 1
ATOM 1475 O O . ARG B 1 52 ? 1.156 18.891 7.523 1 97.81 52 ARG B O 1
ATOM 1482 N N . PHE B 1 53 ? 2.67 20.109 6.418 1 95.31 53 PHE B N 1
ATOM 1483 C CA . PHE B 1 53 ? 3.572 20.109 7.566 1 95.31 53 PHE B CA 1
ATOM 1484 C C . PHE B 1 53 ? 3.008 20.953 8.695 1 95.31 53 PHE B C 1
ATOM 1486 O O . PHE B 1 53 ? 3.184 20.625 9.875 1 95.31 53 PHE B O 1
ATOM 1493 N N . ALA B 1 54 ? 2.307 22 8.352 1 97 54 ALA B N 1
ATOM 1494 C CA . ALA B 1 54 ? 1.759 22.906 9.359 1 97 54 ALA B CA 1
ATOM 1495 C C . ALA B 1 54 ? 0.695 22.203 10.203 1 97 54 ALA B C 1
ATOM 1497 O O . ALA B 1 54 ? 0.541 22.5 11.391 1 97 54 ALA B O 1
ATOM 1498 N N . VAL B 1 55 ? -0.032 21.25 9.609 1 97.88 55 VAL B N 1
ATOM 1499 C CA . VAL B 1 55 ? -1.143 20.656 10.344 1 97.88 55 VAL B CA 1
ATOM 1500 C C . VAL B 1 55 ? -0.843 19.188 10.625 1 97.88 55 VAL B C 1
ATOM 1502 O O . VAL B 1 55 ? -1.737 18.422 11 1 97.88 55 VAL B O 1
ATOM 1505 N N . ARG B 1 56 ? 0.354 18.75 10.484 1 96.62 56 ARG B N 1
ATOM 1506 C CA . ARG B 1 56 ? 0.747 17.359 10.641 1 96.62 56 ARG B CA 1
ATOM 1507 C C . ARG B 1 56 ? 0.427 16.844 12.039 1 96.62 56 ARG B C 1
ATOM 1509 O O . ARG B 1 56 ? -0.108 15.75 12.195 1 96.62 56 ARG B O 1
ATOM 1516 N N . SER B 1 57 ? 0.745 17.625 13.062 1 96.88 57 SER B N 1
ATOM 1517 C CA . SER B 1 57 ? 0.487 17.203 14.438 1 96.88 57 SER B CA 1
ATOM 1518 C C . SER B 1 57 ? -1 16.953 14.664 1 96.88 57 SER B C 1
ATOM 1520 O O . SER B 1 57 ? -1.38 15.984 15.32 1 96.88 57 SER B O 1
ATOM 1522 N N . THR B 1 58 ? -1.801 17.828 14.164 1 98.25 58 THR B N 1
ATOM 1523 C CA . THR B 1 58 ? -3.246 17.656 14.266 1 98.25 58 THR B CA 1
ATOM 1524 C C . THR B 1 58 ? -3.701 16.406 13.516 1 98.25 58 THR B C 1
ATOM 1526 O O . THR B 1 58 ? -4.555 15.664 14.008 1 98.25 58 THR B O 1
ATOM 1529 N N . HIS B 1 59 ? -3.213 16.141 12.328 1 97.94 59 HIS B N 1
ATOM 1530 C CA . HIS B 1 59 ? -3.494 14.945 11.547 1 97.94 59 HIS B CA 1
ATOM 1531 C C . HIS B 1 59 ? -3.166 13.688 12.344 1 97.94 59 HIS B C 1
ATOM 1533 O O . HIS B 1 59 ? -3.994 12.781 12.445 1 97.94 59 HIS B O 1
ATOM 1539 N N . LEU B 1 60 ? -1.993 13.641 12.898 1 96.25 60 LEU B N 1
ATOM 1540 C CA . LEU B 1 60 ? -1.54 12.453 13.625 1 96.25 60 LEU B CA 1
ATOM 1541 C C . LEU B 1 60 ? -2.412 12.195 14.844 1 96.25 60 LEU B C 1
ATOM 1543 O O . LEU B 1 60 ? -2.738 11.047 15.148 1 96.25 60 LEU B O 1
ATOM 1547 N N . LYS B 1 61 ? -2.799 13.242 15.547 1 96.56 61 LYS B N 1
ATOM 1548 C CA . LYS B 1 61 ? -3.719 13.102 16.672 1 96.56 61 LYS B CA 1
ATOM 1549 C C . LYS B 1 61 ? -5.074 12.57 16.219 1 96.56 61 LYS B C 1
ATOM 1551 O O . LYS B 1 61 ? -5.699 11.766 16.891 1 96.56 61 LYS B O 1
ATOM 1556 N N . GLY B 1 62 ? -5.5 13.055 15.109 1 96.25 62 GLY B N 1
ATOM 1557 C CA . GLY B 1 62 ? -6.797 12.664 14.578 1 96.25 62 GLY B CA 1
ATOM 1558 C C . GLY B 1 62 ? -6.852 11.219 14.141 1 96.25 62 GLY B C 1
ATOM 1559 O O . GLY B 1 62 ? -7.914 10.594 14.156 1 96.25 62 GLY B O 1
ATOM 1560 N N . VAL B 1 63 ? -5.707 10.664 13.719 1 95.62 63 VAL B N 1
ATOM 1561 C CA . VAL B 1 63 ? -5.707 9.297 13.195 1 95.62 63 VAL B CA 1
ATOM 1562 C C . VAL B 1 63 ? -5.473 8.305 14.336 1 95.62 63 VAL B C 1
ATOM 1564 O O . VAL B 1 63 ? -5.688 7.102 14.172 1 95.62 63 VAL B O 1
ATOM 1567 N N . GLN B 1 64 ? -5.129 8.758 15.484 1 94.62 64 GLN B N 1
ATOM 1568 C CA . GLN B 1 64 ? -4.77 7.91 16.625 1 94.62 64 GLN B CA 1
ATOM 1569 C C . GLN B 1 64 ? -5.906 6.961 16.984 1 94.62 64 GLN B C 1
ATOM 1571 O O . GLN B 1 64 ? -5.68 5.766 17.203 1 94.62 64 GLN B O 1
ATOM 1576 N N . PRO B 1 65 ? -7.145 7.445 17.031 1 94.5 65 PRO B N 1
ATOM 1577 C CA . PRO B 1 65 ? -8.227 6.512 17.359 1 94.5 65 PRO B CA 1
ATOM 1578 C C . PRO B 1 65 ? -8.367 5.387 16.344 1 94.5 65 PRO B C 1
ATOM 1580 O O . PRO B 1 65 ? -8.742 4.27 16.703 1 94.5 65 PRO B O 1
ATOM 1583 N N . PHE B 1 66 ? -8.102 5.645 15.133 1 94.44 66 PHE B N 1
ATOM 1584 C CA . PHE B 1 66 ? -8.172 4.629 14.094 1 94.44 66 PHE B CA 1
ATOM 1585 C C . PHE B 1 66 ? -7.055 3.605 14.258 1 94.44 66 PHE B C 1
ATOM 1587 O O . PHE B 1 66 ? -7.266 2.41 14.039 1 94.44 66 PHE B O 1
ATOM 1594 N N . ARG B 1 67 ? -5.945 4.098 14.633 1 93.06 67 ARG B N 1
ATOM 1595 C CA . ARG B 1 67 ? -4.82 3.209 14.914 1 93.06 67 ARG B CA 1
ATOM 1596 C C . ARG B 1 67 ? -5.113 2.332 16.125 1 93.06 67 ARG B C 1
ATOM 1598 O O . ARG B 1 67 ? -4.938 1.113 16.0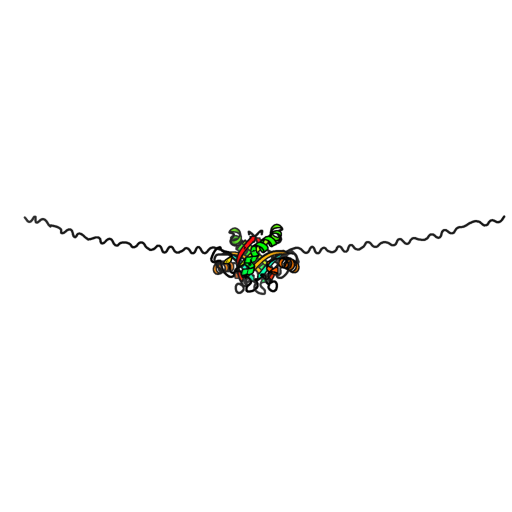78 1 93.06 67 ARG B O 1
ATOM 1605 N N . ASP B 1 68 ? -5.645 2.902 17.188 1 93.94 68 ASP B N 1
ATOM 1606 C CA . ASP B 1 68 ? -5.879 2.201 18.453 1 93.94 68 ASP B CA 1
ATOM 1607 C C . ASP B 1 68 ? -6.965 1.142 18.297 1 93.94 68 ASP B C 1
ATOM 1609 O O . ASP B 1 68 ? -6.914 0.09 18.938 1 93.94 68 ASP B O 1
ATOM 1613 N N . SER B 1 69 ? -7.91 1.409 17.438 1 94.25 69 SER B N 1
ATOM 1614 C CA . SER B 1 69 ? -9.008 0.471 17.234 1 94.25 69 SER B CA 1
ATOM 1615 C C . SER B 1 69 ? -8.617 -0.644 16.266 1 94.25 69 SER B C 1
ATOM 1617 O O . SER B 1 69 ? -9.32 -1.646 16.156 1 94.25 69 SER B O 1
ATOM 1619 N N . GLY B 1 70 ? -7.574 -0.407 15.578 1 92.94 70 GLY B N 1
ATOM 1620 C CA . GLY B 1 70 ? -7.137 -1.391 14.594 1 92.94 70 GLY B CA 1
ATOM 1621 C C . GLY B 1 70 ? -7.797 -1.218 13.242 1 92.94 70 GLY B C 1
ATOM 1622 O O . GLY B 1 70 ? -7.629 -2.053 12.352 1 92.94 70 GLY B O 1
ATOM 1623 N N . VAL B 1 71 ? -8.547 -0.233 13.086 1 95.19 71 VAL B N 1
ATOM 1624 C CA . VAL B 1 71 ? -9.203 0.033 11.805 1 95.19 71 VAL B CA 1
ATOM 1625 C C . VAL B 1 71 ? -8.164 0.439 10.766 1 95.19 71 VAL B C 1
ATOM 1627 O O . VAL B 1 71 ? -8.227 0.001 9.617 1 95.19 71 VAL B O 1
ATOM 1630 N N . TRP B 1 72 ? -7.289 1.329 11.141 1 95.56 72 TRP B N 1
ATOM 1631 C CA . TRP B 1 72 ? -6.125 1.598 10.305 1 95.56 72 TRP B CA 1
ATOM 1632 C C . TRP B 1 72 ? -4.949 0.715 10.711 1 95.56 72 TRP B C 1
ATOM 1634 O O . TRP B 1 72 ? -4.477 0.78 11.844 1 95.56 72 TRP B O 1
ATOM 1644 N N . LYS B 1 73 ? -4.477 -0.007 9.82 1 94.5 73 LYS B N 1
ATOM 1645 C CA . LYS B 1 73 ? -3.479 -1.026 10.133 1 94.5 73 LYS B CA 1
ATOM 1646 C C . LYS B 1 73 ? -2.078 -0.567 9.734 1 94.5 73 LYS B C 1
ATOM 1648 O O . LYS B 1 73 ? -1.08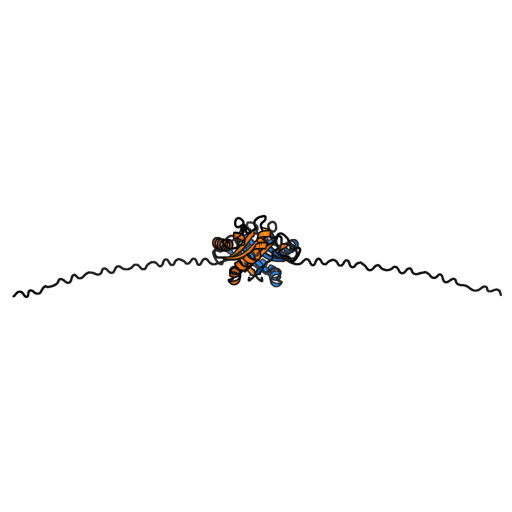4 -1.022 10.305 1 94.5 73 LYS B O 1
ATOM 1653 N N . MET B 1 74 ? -2.039 0.233 8.812 1 95 74 MET B N 1
ATOM 1654 C CA . MET B 1 74 ? -0.791 0.759 8.266 1 95 74 MET B CA 1
ATOM 1655 C C . MET B 1 74 ? -1.016 2.113 7.602 1 95 74 MET B C 1
ATOM 1657 O O . MET B 1 74 ? -2.07 2.35 7.012 1 95 74 MET B O 1
ATOM 1661 N N . GLY B 1 75 ? 0.008 3.01 7.738 1 96.38 75 GLY B N 1
ATOM 1662 C CA . GLY B 1 75 ? -0.12 4.27 7.023 1 96.38 75 GLY B CA 1
ATOM 1663 C C . GLY B 1 75 ? 1.12 5.137 7.117 1 96.38 75 GLY B C 1
ATOM 1664 O O . GLY B 1 75 ? 1.906 5.008 8.055 1 96.38 75 GLY B O 1
ATOM 1665 N N . GLY B 1 76 ? 1.215 6.027 6.203 1 96 76 GLY B N 1
ATOM 1666 C CA . GLY B 1 76 ? 2.305 6.988 6.148 1 96 76 GLY B CA 1
ATOM 1667 C C . GLY B 1 76 ? 2.385 7.723 4.824 1 96 76 GLY B C 1
ATOM 1668 O O . GLY B 1 76 ? 1.636 7.418 3.891 1 96 76 GLY B O 1
ATOM 1669 N N . PRO B 1 77 ? 3.256 8.68 4.801 1 96.62 77 PRO B N 1
ATOM 1670 C CA . PRO B 1 77 ? 3.393 9.461 3.568 1 96.62 77 PRO B CA 1
ATOM 1671 C C . PRO B 1 77 ? 4.094 8.688 2.453 1 96.62 77 PRO B C 1
ATOM 1673 O O . PRO B 1 77 ? 4.98 7.875 2.725 1 96.62 77 PRO B O 1
ATOM 1676 N N . ILE B 1 78 ? 3.666 8.93 1.264 1 97.44 78 ILE B N 1
ATOM 1677 C CA . ILE B 1 78 ? 4.332 8.508 0.036 1 97.44 78 ILE B CA 1
ATOM 1678 C C . ILE B 1 78 ? 5.27 9.609 -0.446 1 97.44 78 ILE B C 1
ATOM 1680 O O . ILE B 1 78 ? 4.879 10.773 -0.522 1 97.44 78 ILE B O 1
ATOM 1684 N N . LEU B 1 79 ? 6.465 9.211 -0.791 1 95.88 79 LEU B N 1
ATOM 1685 C CA . LEU B 1 79 ? 7.484 10.195 -1.124 1 95.88 79 LEU B CA 1
ATOM 1686 C C . LEU B 1 79 ? 7.824 10.148 -2.609 1 95.88 79 LEU B C 1
ATOM 1688 O O . LEU B 1 79 ? 7.719 9.094 -3.238 1 95.88 79 LEU B O 1
ATOM 1692 N N . HIS B 1 80 ? 8.234 11.266 -3.123 1 92.38 80 HIS B N 1
ATOM 1693 C CA . HIS B 1 80 ? 8.703 11.352 -4.5 1 92.38 80 HIS B CA 1
ATOM 1694 C C . HIS B 1 80 ? 10.062 10.672 -4.668 1 92.38 80 HIS B C 1
ATOM 1696 O O . HIS B 1 80 ? 10.336 10.062 -5.703 1 92.38 80 HIS B O 1
ATOM 1702 N N . GLU B 1 81 ? 10.898 10.883 -3.691 1 88.25 81 GLU B N 1
ATOM 1703 C CA . GLU B 1 81 ? 12.258 10.352 -3.701 1 88.25 81 GLU B CA 1
ATOM 1704 C C . GLU B 1 81 ? 12.719 9.992 -2.291 1 88.25 81 GLU B C 1
ATOM 1706 O O . GLU B 1 81 ? 12.078 10.367 -1.308 1 88.25 81 GLU B O 1
ATOM 1711 N N . LEU B 1 82 ? 13.789 9.203 -2.232 1 84 82 LEU B N 1
ATOM 1712 C CA . LEU B 1 82 ? 14.391 8.867 -0.946 1 84 82 LEU B CA 1
ATOM 1713 C C . LEU B 1 82 ? 14.828 10.125 -0.202 1 84 82 LEU B C 1
ATOM 1715 O O . LEU B 1 82 ? 15.352 11.062 -0.81 1 84 82 LEU B O 1
ATOM 1719 N N . PRO B 1 83 ? 14.5 10.094 1.044 1 77.56 83 PRO B N 1
ATOM 1720 C CA . PRO B 1 83 ? 14.906 11.273 1.801 1 77.56 83 PRO B CA 1
ATOM 1721 C C . PRO B 1 83 ? 16.422 11.469 1.828 1 77.56 83 PRO B C 1
ATOM 1723 O O . PRO B 1 83 ? 17.172 10.492 1.914 1 77.56 83 PRO B O 1
ATOM 1726 N N . ALA B 1 84 ? 16.766 12.711 1.583 1 72.31 84 ALA B N 1
ATOM 1727 C CA . ALA B 1 84 ? 18.188 13.047 1.621 1 72.31 84 ALA B CA 1
ATOM 1728 C C . ALA B 1 84 ? 18.719 13.031 3.051 1 72.31 84 ALA B C 1
ATOM 1730 O O . ALA B 1 84 ? 19.891 12.766 3.277 1 72.31 84 ALA B O 1
ATOM 1731 N N . ASN B 1 85 ? 17.859 13.406 3.963 1 71.31 85 ASN B N 1
ATOM 1732 C CA . ASN B 1 85 ? 18.172 13.43 5.387 1 71.31 85 ASN B CA 1
ATOM 1733 C C . ASN B 1 85 ? 16.953 13.062 6.234 1 71.31 85 ASN B C 1
ATOM 1735 O O . ASN B 1 85 ? 15.906 12.703 5.699 1 71.31 85 ASN B O 1
ATOM 1739 N N . GLU B 1 86 ? 17.109 13.07 7.539 1 67.19 86 GLU B N 1
ATOM 1740 C CA . GLU B 1 86 ? 16.078 12.578 8.445 1 67.19 86 GLU B CA 1
ATOM 1741 C C . GLU B 1 86 ? 15.078 13.68 8.789 1 67.19 86 GLU B C 1
ATOM 1743 O O . GLU B 1 86 ? 14.125 13.453 9.539 1 67.19 86 GLU B O 1
ATOM 1748 N N . GLU B 1 87 ? 15.234 14.836 8.102 1 71.31 87 GLU B N 1
ATOM 1749 C CA . GLU B 1 87 ? 14.336 15.93 8.461 1 71.31 87 GLU B CA 1
ATOM 1750 C C . GLU B 1 87 ? 13 15.812 7.73 1 71.31 87 GLU B C 1
ATOM 1752 O O . GLU B 1 87 ? 12.969 15.758 6.5 1 71.31 87 GLU B O 1
ATOM 1757 N N . PRO B 1 88 ? 11.93 15.844 8.438 1 69.75 88 PRO B N 1
ATOM 1758 C CA . PRO B 1 88 ? 10.609 15.719 7.816 1 69.75 88 PRO B CA 1
ATOM 1759 C C . PRO B 1 88 ? 10.352 16.797 6.766 1 69.75 88 PRO B C 1
ATOM 1761 O O . PRO B 1 88 ? 9.734 16.516 5.734 1 69.75 88 PRO B O 1
ATOM 1764 N N . SER B 1 89 ? 10.781 18.016 7.09 1 69.94 89 SER B N 1
ATOM 1765 C CA . SER B 1 89 ? 10.547 19.125 6.184 1 69.94 89 SER B CA 1
ATOM 1766 C C . SER B 1 89 ? 11.281 18.938 4.863 1 69.94 89 SER B C 1
ATOM 1768 O O . SER B 1 89 ? 10.977 19.594 3.869 1 69.94 89 SER B O 1
ATOM 1770 N N . SER B 1 90 ? 12.117 18.031 4.859 1 76.88 90 SER B N 1
ATOM 1771 C CA . SER B 1 90 ? 12.883 17.781 3.646 1 76.88 90 SER B CA 1
ATOM 1772 C C . SER B 1 90 ? 12.203 16.734 2.766 1 76.88 90 SER B C 1
ATOM 1774 O O . SER B 1 90 ? 12.578 16.547 1.606 1 76.88 90 SER B O 1
ATOM 1776 N N . LEU B 1 91 ? 11.156 16.281 3.344 1 82.44 91 LEU B N 1
ATOM 1777 C CA . LEU B 1 91 ? 10.484 15.203 2.617 1 82.44 91 LEU B CA 1
ATOM 1778 C C . LEU B 1 91 ? 9.656 15.766 1.465 1 82.44 91 LEU B C 1
ATOM 1780 O O . LEU B 1 91 ? 8.914 16.734 1.643 1 82.44 91 LEU B O 1
ATOM 1784 N N . LYS B 1 92 ? 9.93 15.266 0.342 1 90.44 92 LYS B N 1
ATOM 1785 C CA . LYS B 1 92 ? 9.055 15.547 -0.796 1 90.44 92 LYS B CA 1
ATOM 1786 C C . LYS B 1 92 ? 7.895 14.562 -0.855 1 90.44 92 LYS B C 1
ATOM 1788 O O . LYS B 1 92 ? 8.016 13.484 -1.444 1 90.44 92 LYS B O 1
ATOM 1793 N N . VAL B 1 93 ? 6.816 15.055 -0.299 1 95.69 93 VAL B N 1
ATOM 1794 C CA . VAL B 1 93 ? 5.676 14.172 -0.1 1 95.69 93 VAL B CA 1
ATOM 1795 C C . VAL B 1 93 ? 4.719 14.289 -1.285 1 95.69 93 VAL B C 1
ATOM 1797 O O . VAL B 1 93 ? 4.391 15.391 -1.721 1 95.69 93 VAL B O 1
ATOM 1800 N N . LEU B 1 94 ? 4.242 13.164 -1.797 1 96.75 94 LEU B N 1
ATOM 1801 C CA . LEU B 1 94 ? 3.299 13.078 -2.906 1 96.75 94 LEU B CA 1
ATOM 1802 C C . LEU B 1 94 ? 1.879 12.852 -2.396 1 96.75 94 LEU B C 1
ATOM 1804 O O . LEU B 1 94 ? 0.909 13.086 -3.123 1 96.75 94 LEU B O 1
ATOM 1808 N N . GLY B 1 95 ? 1.757 12.281 -1.309 1 98.19 95 GLY B N 1
ATOM 1809 C CA . GLY B 1 95 ? 0.495 11.844 -0.734 1 98.19 95 GLY B CA 1
ATOM 1810 C C . GLY B 1 95 ? 0.669 10.852 0.402 1 98.19 95 GLY B C 1
ATOM 1811 O O . GLY B 1 95 ? 1.67 10.898 1.121 1 98.19 95 GLY B O 1
ATOM 1812 N N . SER B 1 96 ? -0.4 10.102 0.622 1 98.56 96 SER B N 1
ATOM 1813 C CA . SER B 1 96 ? -0.408 9.148 1.728 1 98.56 96 SER B CA 1
ATOM 1814 C C . SER B 1 96 ? -0.917 7.781 1.279 1 98.56 96 SER B C 1
ATOM 1816 O O . SER B 1 96 ? -1.626 7.676 0.276 1 98.56 96 SER B O 1
ATOM 1818 N N . THR B 1 97 ? -0.495 6.809 1.979 1 98.25 97 THR B N 1
ATOM 1819 C CA . THR B 1 97 ? -1.092 5.484 1.847 1 98.25 97 THR B CA 1
ATOM 1820 C C . THR B 1 97 ? -1.588 4.977 3.197 1 98.25 97 THR B C 1
ATOM 1822 O O . THR B 1 97 ? -0.994 5.277 4.234 1 98.25 97 THR B O 1
ATOM 1825 N N . ILE B 1 98 ? -2.666 4.23 3.182 1 97.81 98 ILE B N 1
ATOM 1826 C CA . ILE B 1 98 ? -3.195 3.572 4.371 1 97.81 98 ILE B CA 1
ATOM 1827 C C . ILE B 1 98 ? -3.74 2.193 3.996 1 97.81 98 ILE B C 1
ATOM 1829 O O . ILE B 1 98 ? -4.211 1.988 2.875 1 97.81 98 ILE B O 1
ATOM 1833 N N . VAL B 1 99 ? -3.541 1.227 4.852 1 97.38 99 VAL B N 1
ATOM 1834 C CA . VAL B 1 99 ? -4.332 0.001 4.855 1 97.38 99 VAL B CA 1
ATOM 1835 C C . VAL B 1 99 ? -5.355 0.052 5.992 1 97.38 99 VAL B C 1
ATOM 1837 O O . VAL B 1 99 ? -4.988 0.213 7.156 1 97.38 99 VAL B O 1
ATOM 1840 N N . CYS B 1 100 ? -6.59 -0.103 5.613 1 97.12 100 CYS B N 1
ATOM 1841 C CA . CYS B 1 100 ? -7.633 -0.028 6.629 1 97.12 100 CYS B CA 1
ATOM 1842 C C . CYS B 1 100 ? -8.688 -1.107 6.414 1 97.12 100 CYS B C 1
ATOM 1844 O O . CYS B 1 100 ? -8.711 -1.751 5.363 1 97.12 100 CYS B O 1
ATOM 1846 N N . VAL B 1 101 ? -9.391 -1.296 7.488 1 96.12 101 VAL B N 1
ATOM 1847 C CA . VAL B 1 101 ? -10.508 -2.232 7.441 1 96.12 101 VAL B CA 1
ATOM 1848 C C . VAL B 1 101 ? -11.82 -1.467 7.277 1 96.12 101 VAL B C 1
ATOM 1850 O O . VAL B 1 101 ? -12.102 -0.533 8.031 1 96.12 101 VAL B O 1
ATOM 1853 N N . ALA B 1 102 ? -12.609 -1.838 6.27 1 96.44 102 ALA B N 1
ATOM 1854 C CA . ALA B 1 102 ? -13.883 -1.174 6.02 1 96.44 102 ALA B CA 1
ATOM 1855 C C . ALA B 1 102 ? -14.844 -2.094 5.27 1 96.44 102 ALA B C 1
ATOM 1857 O O . ALA B 1 102 ? -14.422 -3.09 4.676 1 96.44 102 ALA B O 1
ATOM 1858 N N . GLU B 1 103 ? -16.078 -1.714 5.301 1 94.31 103 GLU B N 1
ATOM 1859 C CA . GLU B 1 103 ? -17.109 -2.49 4.613 1 94.31 103 GLU B CA 1
ATOM 1860 C C . GLU B 1 103 ? -17.281 -2.029 3.168 1 94.31 103 GLU B C 1
ATOM 1862 O O . GLU B 1 103 ? -17.812 -2.764 2.332 1 94.31 103 GLU B O 1
ATOM 1867 N N . SER B 1 104 ? -16.875 -0.786 2.906 1 94.94 104 SER B N 1
ATOM 1868 C CA . SER B 1 104 ? -17.109 -0.208 1.586 1 94.94 104 SER B CA 1
ATOM 1869 C C . SER B 1 104 ? -16.203 0.998 1.345 1 94.94 104 SER B C 1
ATOM 1871 O O . SER B 1 104 ? -15.594 1.521 2.279 1 94.94 104 SER B O 1
ATOM 1873 N N . LYS B 1 105 ? -16.188 1.388 0.073 1 96.69 105 LYS B N 1
ATOM 1874 C CA . LYS B 1 105 ? -15.469 2.607 -0.291 1 96.69 105 LYS B CA 1
ATOM 1875 C C . LYS B 1 105 ? -16.109 3.834 0.349 1 96.69 105 LYS B C 1
ATOM 1877 O O . LYS B 1 105 ? -15.414 4.781 0.724 1 96.69 105 LYS B O 1
ATOM 1882 N N . GLU B 1 106 ? -17.438 3.803 0.444 1 97.31 106 GLU B N 1
ATOM 1883 C CA . GLU B 1 106 ? -18.156 4.914 1.059 1 97.31 106 GLU B CA 1
ATOM 1884 C C . GLU B 1 106 ? -17.734 5.105 2.514 1 97.31 106 GLU B C 1
ATOM 1886 O O . GLU B 1 106 ? -17.547 6.238 2.967 1 97.31 106 GLU B O 1
ATOM 1891 N N . GLU B 1 107 ? -17.578 4.043 3.219 1 97.25 107 GLU B N 1
ATOM 1892 C CA . GLU B 1 107 ? -17.141 4.117 4.605 1 97.25 107 GLU B CA 1
ATOM 1893 C C . GLU B 1 107 ? -15.734 4.715 4.703 1 97.25 107 GLU B C 1
ATOM 1895 O O . GLU B 1 107 ? -15.461 5.535 5.582 1 97.25 107 GLU B O 1
ATOM 1900 N N . ILE B 1 108 ? -14.852 4.34 3.818 1 98 108 ILE B N 1
ATOM 1901 C CA . ILE B 1 108 ? -13.484 4.859 3.795 1 98 108 ILE B CA 1
ATOM 1902 C C . ILE B 1 108 ? -13.516 6.363 3.525 1 98 108 ILE B C 1
ATOM 1904 O O . ILE B 1 108 ? -12.852 7.137 4.215 1 98 108 ILE B O 1
ATOM 1908 N N . MET B 1 109 ? -14.32 6.734 2.582 1 98.5 109 MET B N 1
ATOM 1909 C CA . MET B 1 109 ? -14.43 8.148 2.238 1 98.5 109 MET B CA 1
ATOM 1910 C C . MET B 1 109 ? -14.906 8.961 3.436 1 98.5 109 MET B C 1
ATOM 1912 O O . MET B 1 109 ? -14.406 10.07 3.68 1 98.5 109 MET B O 1
ATOM 1916 N N . GLU B 1 110 ? -15.812 8.391 4.16 1 97.75 110 GLU B N 1
ATOM 1917 C CA . GLU B 1 110 ? -16.312 9.078 5.348 1 97.75 110 GLU B CA 1
ATOM 1918 C C . GLU B 1 110 ? -15.203 9.258 6.383 1 97.75 110 GLU B C 1
ATOM 1920 O O . GLU B 1 110 ? -15.094 10.312 7.012 1 97.75 110 GLU B O 1
ATOM 1925 N N . MET B 1 111 ? -14.422 8.281 6.539 1 97.5 111 MET B N 1
ATOM 1926 C CA . MET B 1 111 ? -13.305 8.375 7.473 1 97.5 111 MET B CA 1
ATOM 1927 C C . MET B 1 111 ? -12.312 9.445 7.023 1 97.5 111 MET B C 1
ATOM 1929 O O . MET B 1 111 ? -11.859 10.258 7.828 1 97.5 111 MET B O 1
ATOM 1933 N N . LEU B 1 112 ? -11.992 9.484 5.746 1 98.38 112 LEU B N 1
ATOM 1934 C CA . LEU B 1 112 ? -11 10.414 5.215 1 98.38 112 LEU B CA 1
ATOM 1935 C C . LEU B 1 112 ? -11.492 11.859 5.332 1 98.38 112 LEU B C 1
ATOM 1937 O O . LEU B 1 112 ? -10.719 12.758 5.66 1 98.38 112 LEU B O 1
ATOM 1941 N N . LYS B 1 113 ? -12.758 12.062 5.105 1 98.31 113 LYS B N 1
ATOM 1942 C CA . LYS B 1 113 ? -13.336 13.406 5.078 1 98.31 113 LYS B CA 1
ATOM 1943 C C . LYS B 1 113 ? -13.25 14.07 6.449 1 98.31 113 LYS B C 1
ATOM 1945 O O . LYS B 1 113 ? -13.328 15.297 6.559 1 98.31 113 LYS B O 1
ATOM 1950 N N . ARG B 1 114 ? -13.039 13.32 7.461 1 97.25 114 ARG B N 1
ATOM 1951 C CA . ARG B 1 114 ? -13 13.844 8.82 1 97.25 114 ARG B CA 1
ATOM 1952 C C . ARG B 1 114 ? -11.609 14.352 9.172 1 97.25 114 ARG B C 1
ATOM 1954 O O . ARG B 1 114 ? -11.414 15 10.203 1 97.25 114 ARG B O 1
ATOM 1961 N N . ASP B 1 115 ? -10.664 14.133 8.367 1 98.44 115 ASP B N 1
ATOM 1962 C CA . ASP B 1 115 ? -9.273 14.453 8.68 1 98.44 115 ASP B CA 1
ATOM 1963 C C . ASP B 1 115 ? -8.961 15.914 8.375 1 98.44 115 ASP B C 1
ATOM 1965 O O . ASP B 1 115 ? -9.445 16.453 7.375 1 98.44 115 ASP B O 1
ATOM 1969 N N . VAL B 1 116 ? -8.125 16.5 9.117 1 98.88 116 VAL B N 1
ATOM 1970 C CA . VAL B 1 116 ? -7.703 17.891 8.953 1 98.88 116 VAL B CA 1
ATOM 1971 C C . VAL B 1 116 ? -7.059 18.078 7.582 1 98.88 116 VAL B C 1
ATOM 1973 O O . VAL B 1 116 ? -7.117 19.156 7.008 1 98.88 116 VAL B O 1
ATOM 1976 N N . TYR B 1 117 ? -6.391 17.047 6.984 1 98.81 117 TYR B N 1
ATOM 1977 C CA . TYR B 1 117 ? -5.773 17.141 5.664 1 98.81 117 TYR B CA 1
ATOM 1978 C C . TYR B 1 117 ? -6.82 17.438 4.598 1 98.81 117 TYR B C 1
ATOM 1980 O O . TYR B 1 117 ? -6.523 18.094 3.596 1 98.81 117 TYR B O 1
ATOM 1988 N N . VAL B 1 118 ? -8.016 16.953 4.805 1 98.75 118 VAL B N 1
ATOM 1989 C CA . VAL B 1 118 ? -9.094 17.266 3.869 1 98.75 118 VAL B CA 1
ATOM 1990 C C . VAL B 1 118 ? -9.609 18.672 4.148 1 98.75 118 VAL B C 1
ATOM 1992 O O . VAL B 1 118 ? -9.75 19.484 3.229 1 98.75 118 VAL B O 1
ATOM 1995 N N . ASP B 1 119 ? -9.758 19 5.398 1 98.62 119 ASP B N 1
ATOM 1996 C CA . ASP B 1 119 ? -10.281 20.297 5.812 1 98.62 119 ASP B CA 1
ATOM 1997 C C . ASP B 1 119 ? -9.391 21.438 5.312 1 98.62 119 ASP B C 1
ATOM 1999 O O . ASP B 1 119 ? -9.891 22.5 4.953 1 98.62 119 ASP B O 1
ATOM 2003 N N . ARG B 1 120 ? -8.133 21.172 5.281 1 98.69 120 ARG B N 1
ATOM 2004 C CA . ARG B 1 120 ? -7.188 22.25 4.977 1 98.69 120 ARG B CA 1
ATOM 2005 C C . ARG B 1 120 ? -6.68 22.141 3.541 1 98.69 120 ARG B C 1
ATOM 2007 O O . ARG B 1 120 ? -5.773 22.859 3.139 1 98.69 120 ARG B O 1
ATOM 2014 N N . GLY B 1 121 ? -7.199 21.234 2.832 1 98.5 121 GLY B N 1
ATOM 2015 C CA . GLY B 1 121 ? -6.941 21.172 1.402 1 98.5 121 GLY B CA 1
ATOM 2016 C C . GLY B 1 121 ? -5.641 20.484 1.062 1 98.5 121 GLY B C 1
ATOM 2017 O O . GLY B 1 121 ? -4.969 20.844 0.092 1 98.5 121 GLY B O 1
ATOM 2018 N N . VAL B 1 122 ? -5.203 19.484 1.793 1 98.75 122 VAL B N 1
ATOM 2019 C CA . VAL B 1 122 ? -3.975 18.734 1.543 1 98.75 122 VAL B CA 1
ATOM 2020 C C . VAL B 1 122 ? -4.277 17.516 0.676 1 98.75 122 VAL B C 1
ATOM 2022 O O . VAL B 1 122 ? -3.816 17.422 -0.465 1 98.75 122 VAL B O 1
ATOM 2025 N N . TRP B 1 123 ? -5.156 16.672 1.201 1 98.88 123 TRP B N 1
ATOM 2026 C CA . TRP B 1 123 ? -5.504 15.453 0.482 1 98.88 123 TRP B CA 1
ATOM 2027 C C . TRP B 1 123 ? -6.426 15.758 -0.694 1 98.88 123 TRP B C 1
ATOM 2029 O O . TRP B 1 123 ? -7.352 16.562 -0.572 1 98.88 123 TRP B O 1
ATOM 2039 N N . ASP B 1 124 ? -6.152 15.203 -1.822 1 98.75 124 ASP B N 1
ATOM 2040 C CA . ASP B 1 124 ? -7 15.305 -3.008 1 98.75 124 ASP B CA 1
ATOM 2041 C C . ASP B 1 124 ? -7.953 14.109 -3.102 1 98.75 124 ASP B C 1
ATOM 2043 O O . ASP B 1 124 ? -7.633 13.102 -3.727 1 98.75 124 ASP B O 1
ATOM 2047 N N . LEU B 1 125 ? -9.133 14.266 -2.59 1 98.38 125 LEU B N 1
ATOM 2048 C CA . LEU B 1 125 ? -10.07 13.148 -2.502 1 98.38 125 LEU B CA 1
ATOM 2049 C C . LEU B 1 125 ? -10.625 12.789 -3.877 1 98.38 125 LEU B C 1
ATOM 2051 O O . LEU B 1 125 ? -11.188 11.711 -4.062 1 98.38 125 LEU B O 1
ATOM 2055 N N . GLU B 1 126 ? -10.523 13.656 -4.836 1 98 126 GLU B N 1
ATOM 2056 C CA . GLU B 1 126 ? -10.984 13.367 -6.191 1 98 126 GLU B CA 1
ATOM 2057 C C . GLU B 1 126 ? -10.07 12.359 -6.883 1 98 126 GLU B C 1
ATOM 2059 O O . GLU B 1 126 ? -10.453 11.758 -7.895 1 98 126 GLU B O 1
ATOM 2064 N N . ARG B 1 127 ? -8.883 12.18 -6.336 1 98.19 127 ARG B N 1
ATOM 2065 C CA . ARG B 1 127 ? -7.918 11.297 -6.988 1 98.19 127 ARG B CA 1
ATOM 2066 C C . ARG B 1 127 ? -7.551 10.125 -6.086 1 98.19 127 ARG B C 1
ATOM 2068 O O . ARG B 1 127 ? -6.543 9.453 -6.316 1 98.19 127 ARG B O 1
ATOM 2075 N N . VAL B 1 128 ? -8.289 9.883 -5.07 1 98.56 128 VAL B N 1
ATOM 2076 C CA . VAL B 1 128 ? -8.031 8.773 -4.156 1 98.56 128 VAL B CA 1
ATOM 2077 C C . VAL B 1 128 ? -8.227 7.449 -4.887 1 98.56 128 VAL B C 1
ATOM 2079 O O . VAL B 1 128 ? -9.156 7.301 -5.68 1 98.56 128 VAL B O 1
ATOM 2082 N N . GLN B 1 129 ? -7.348 6.508 -4.645 1 97.56 129 GLN B N 1
ATOM 2083 C CA . GLN B 1 129 ? -7.488 5.137 -5.121 1 97.56 129 GLN B CA 1
ATOM 2084 C C . GLN B 1 129 ? -7.707 4.168 -3.963 1 97.56 129 GLN B C 1
ATOM 2086 O O . GLN B 1 129 ? -7.043 4.27 -2.93 1 97.56 129 GLN B O 1
ATOM 2091 N N . MET B 1 130 ? -8.664 3.252 -4.176 1 98 130 MET B N 1
ATOM 2092 C CA . MET B 1 130 ? -9 2.275 -3.146 1 98 130 MET B CA 1
ATOM 2093 C C . MET B 1 130 ? -9.18 0.886 -3.75 1 98 130 MET B C 1
ATOM 2095 O O . MET B 1 130 ? -9.984 0.699 -4.664 1 98 130 MET B O 1
ATOM 2099 N N . TRP B 1 131 ? -8.492 -0.088 -3.164 1 97.31 131 TRP B N 1
ATOM 2100 C CA . TRP B 1 131 ? -8.641 -1.468 -3.615 1 97.31 131 TRP B CA 1
ATOM 2101 C C . TRP B 1 131 ? -8.781 -2.416 -2.428 1 97.31 131 TRP B C 1
ATOM 2103 O O . TRP B 1 131 ? -8.023 -2.33 -1.462 1 97.31 131 TRP B O 1
ATOM 2113 N N . PRO B 1 132 ? -9.742 -3.318 -2.529 1 96.44 132 PRO B N 1
ATOM 2114 C CA . PRO B 1 132 ? -9.672 -4.414 -1.561 1 96.44 132 PRO B CA 1
ATOM 2115 C C . PRO B 1 132 ? -8.391 -5.238 -1.697 1 96.44 132 PRO B C 1
ATOM 2117 O O . PRO B 1 132 ? -7.887 -5.422 -2.807 1 96.44 132 PRO B O 1
ATOM 2120 N N . VAL B 1 133 ? -7.922 -5.656 -0.586 1 95.25 133 VAL B N 1
ATOM 2121 C CA . VAL B 1 133 ? -6.734 -6.5 -0.597 1 95.25 133 VAL B CA 1
ATOM 2122 C C . VAL B 1 133 ? -6.941 -7.703 0.321 1 95.25 133 VAL B C 1
ATOM 2124 O O . VAL B 1 133 ? -7.766 -7.652 1.237 1 95.25 133 VAL B O 1
ATOM 2127 N N . SER B 1 134 ? -6.254 -8.75 0.014 1 92.75 134 SER B N 1
ATOM 2128 C CA . SER B 1 134 ? -6.141 -9.922 0.877 1 92.75 134 SER B CA 1
ATOM 2129 C C . SER B 1 134 ? -4.695 -10.164 1.298 1 92.75 134 SER B C 1
ATOM 2131 O O . SER B 1 134 ? -3.975 -10.93 0.652 1 92.75 134 SER B O 1
ATOM 2133 N N . LEU B 1 135 ? -4.289 -9.508 2.348 1 92.38 135 LEU B N 1
ATOM 2134 C CA . LEU B 1 135 ? -2.891 -9.547 2.764 1 92.38 135 LEU B CA 1
ATOM 2135 C C . LEU B 1 135 ? -2.537 -10.906 3.359 1 92.38 135 LEU B C 1
ATOM 2137 O O . LEU B 1 135 ? -3.258 -11.414 4.219 1 92.38 135 LEU B O 1
ATOM 2141 N N . VAL B 1 136 ? -1.486 -11.422 2.906 1 89 136 VAL B N 1
ATOM 2142 C CA . VAL B 1 136 ? -1.095 -12.766 3.318 1 89 136 VAL B CA 1
ATOM 2143 C C . VAL B 1 136 ? 0.123 -12.695 4.234 1 89 136 VAL B C 1
ATOM 2145 O O . VAL B 1 136 ? 0.458 -13.672 4.914 1 89 136 VAL B O 1
ATOM 2148 N N . MET B 1 137 ? 0.788 -11.641 4.211 1 84.88 137 MET B N 1
ATOM 2149 C CA . MET B 1 137 ? 1.899 -11.414 5.133 1 84.88 137 MET B CA 1
ATOM 2150 C C . MET B 1 137 ? 1.913 -9.969 5.629 1 84.88 137 MET B C 1
ATOM 2152 O O . MET B 1 137 ? 1.668 -9.039 4.859 1 84.88 137 MET B O 1
ATOM 2156 N N . ALA B 1 138 ? 2.051 -9.875 6.941 1 76.88 138 ALA B N 1
ATOM 2157 C CA . ALA B 1 138 ? 2.223 -8.578 7.586 1 76.88 138 ALA B CA 1
ATOM 2158 C C . ALA B 1 138 ? 3.107 -8.688 8.82 1 76.88 138 ALA B C 1
ATOM 2160 O O . ALA B 1 138 ? 2.727 -9.32 9.812 1 76.88 138 ALA B O 1
ATOM 2161 N N . ILE B 1 139 ? 4.34 -8.32 8.664 1 67.62 139 ILE B N 1
ATOM 2162 C CA . ILE B 1 139 ? 5.234 -8.352 9.812 1 67.62 139 ILE B CA 1
ATOM 2163 C C . ILE B 1 139 ? 5.652 -6.934 10.18 1 67.62 139 ILE B C 1
ATOM 2165 O O . ILE B 1 139 ? 6.781 -6.707 10.633 1 67.62 139 ILE B O 1
ATOM 2169 N N . LEU B 1 140 ? 4.727 -5.996 9.859 1 65.69 140 LEU B N 1
ATOM 2170 C CA . LEU B 1 140 ? 5.078 -4.609 10.133 1 65.69 140 LEU B CA 1
ATOM 2171 C C . LEU B 1 140 ? 4.898 -4.289 11.617 1 65.69 140 LEU B C 1
ATOM 2173 O O . LEU B 1 140 ? 4.066 -4.902 12.289 1 65.69 140 LEU B O 1
#

Organism: Colletotrichum higginsianum (strain IMI 349063) (NCBI:txid759273)

Foldseek 3Di:
DCCPDDDDPPPPPPPPPPPPPDPPPVPVPCVVLDKFKKKKWWFWDPPCLVVCVVCVVVQVVLCVVCVVVCQWPDKDFDAPDDQPDPDPSSTHTGTMIIIGIDSDPVVVLVSVCPGVCNVSRTTDPVPMDMDTDDDDDDPD/DCPPDPPPPPPPPPPPPPPPPDPPPVPVPCVVLFKFKKK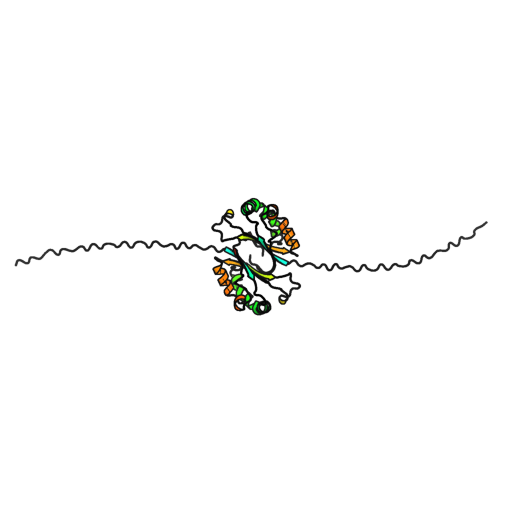KWWFWDPPCLVVCVVCVVVQVVLCVVCVVVCQWPDKDFDAPDPQPDPDPSSTHTGTMIIIGIDSDPVVVLVSVCPGVCNVSRTTDPVPMDMDTDDDDDDPD